Protein AF-A0AAE0C8Q1-F1 (afdb_monomer_lite)

Secondary structure (DSSP, 8-state):
--EEE-TTS-EEE------------------PPP-------------------PPPPPPHHHHHHHHHHHHHHH--TTSS---SS---GGGS-HHHHHHHHHHHHHHHHHHGGGGTB-TTT--B-SSSS----TTTS------SEEEEEE-TTTTT-TT--TTHHHHHSTTTEEEEETT-HHHHHHHHHHHHHHGGGEEEE---TTPBPHHHHTT------------------------TT--PPP-EEEEEESSHHHHHHHHTTS-TTPEEE--PPPGGG----

Organism: NCBI:txid36881

Structure (mmCIF, N/CA/C/O backbone):
data_AF-A0AAE0C8Q1-F1
#
_entry.id   AF-A0AAE0C8Q1-F1
#
loop_
_atom_site.group_PDB
_atom_site.id
_atom_site.type_symbol
_atom_site.label_atom_id
_atom_site.label_alt_id
_atom_site.label_comp_id
_atom_site.label_asym_id
_atom_site.label_entity_id
_atom_site.label_seq_id
_atom_site.pdbx_PDB_ins_code
_atom_site.Cartn_x
_atom_site.Cartn_y
_atom_site.Cartn_z
_atom_site.occupancy
_atom_site.B_iso_or_equiv
_atom_site.auth_seq_id
_atom_site.auth_comp_id
_atom_site.auth_asym_id
_atom_site.auth_atom_id
_atom_site.pdbx_PDB_model_num
ATOM 1 N N . MET A 1 1 ? -10.491 13.075 -22.379 1.00 40.94 1 MET A N 1
ATOM 2 C CA . MET A 1 1 ? -11.511 13.653 -21.482 1.00 40.94 1 MET A CA 1
ATOM 3 C C . MET A 1 1 ? -10.859 14.848 -20.812 1.00 40.94 1 MET A C 1
ATOM 5 O O . MET A 1 1 ? -9.808 14.665 -20.216 1.00 40.94 1 MET A O 1
ATOM 9 N N . LYS A 1 2 ? -11.359 16.066 -21.038 1.00 31.30 2 LYS A N 1
ATOM 10 C CA . LYS A 1 2 ? -10.867 17.267 -20.349 1.00 31.30 2 LYS A CA 1
ATOM 11 C C . LYS A 1 2 ? -11.936 17.653 -19.333 1.00 31.30 2 LYS A C 1
ATOM 13 O O . LYS A 1 2 ? -13.095 17.766 -19.719 1.00 31.30 2 LYS A O 1
ATOM 18 N N . ILE A 1 3 ? -11.543 17.771 -18.071 1.00 33.62 3 ILE A N 1
ATOM 19 C CA . ILE A 1 3 ? -12.393 18.275 -16.992 1.00 33.62 3 ILE A CA 1
ATOM 20 C C . ILE A 1 3 ? -11.988 19.732 -16.803 1.00 33.62 3 ILE A C 1
ATOM 22 O O . ILE A 1 3 ? -10.810 20.016 -16.590 1.00 33.62 3 ILE A O 1
ATOM 26 N N . CYS A 1 4 ? -12.944 20.641 -16.952 1.00 39.25 4 CYS A N 1
ATOM 27 C CA . CYS A 1 4 ? -12.763 22.051 -16.640 1.00 39.25 4 CYS A CA 1
ATOM 28 C C . CYS A 1 4 ? -13.541 22.335 -15.357 1.00 39.25 4 CYS A C 1
ATOM 30 O O . CYS A 1 4 ? -14.719 21.994 -15.267 1.00 39.25 4 CYS A O 1
ATOM 32 N N . VAL A 1 5 ? -12.856 22.914 -14.374 1.00 38.47 5 VAL A N 1
ATOM 33 C CA . VAL A 1 5 ? -13.460 23.357 -13.115 1.00 38.47 5 VAL A CA 1
ATOM 34 C C . VAL A 1 5 ? -13.819 24.822 -13.284 1.00 38.47 5 VAL A C 1
ATOM 36 O O . VAL A 1 5 ? -12.954 25.624 -13.647 1.00 38.47 5 VAL A O 1
ATOM 39 N N . LEU A 1 6 ? -15.092 25.154 -13.089 1.00 55.00 6 LEU A N 1
ATOM 40 C CA . LEU A 1 6 ? -15.562 26.530 -13.171 1.00 55.00 6 LEU A CA 1
ATOM 41 C C . LEU A 1 6 ? -15.341 27.261 -11.832 1.00 55.00 6 LEU A C 1
ATOM 43 O O . LEU A 1 6 ? -15.248 26.615 -10.787 1.00 55.00 6 LEU A O 1
ATOM 47 N N . PRO A 1 7 ? -15.262 28.606 -11.832 1.00 34.06 7 PRO A N 1
ATOM 48 C CA . PRO A 1 7 ? -14.979 29.398 -10.629 1.00 34.06 7 PRO A CA 1
ATOM 49 C C . PRO A 1 7 ? -16.001 29.237 -9.491 1.00 34.06 7 PRO A C 1
ATOM 51 O O . PRO A 1 7 ? -15.701 29.571 -8.352 1.00 34.06 7 PRO A O 1
ATOM 54 N N . ASN A 1 8 ? -17.195 28.724 -9.789 1.00 44.12 8 ASN A N 1
ATOM 55 C CA . ASN A 1 8 ? -18.259 28.436 -8.826 1.00 44.12 8 ASN A CA 1
ATOM 56 C C . ASN A 1 8 ? -18.202 27.005 -8.250 1.00 44.12 8 ASN A C 1
ATOM 58 O O . ASN A 1 8 ? -19.095 26.619 -7.504 1.00 44.12 8 ASN A O 1
ATOM 62 N N . GLY A 1 9 ? -17.177 26.215 -8.585 1.00 35.78 9 GLY A N 1
ATOM 63 C CA . GLY A 1 9 ? -17.011 24.850 -8.077 1.00 35.78 9 GLY A CA 1
ATOM 64 C C . GLY A 1 9 ? -17.809 23.782 -8.829 1.00 35.78 9 GLY A C 1
ATOM 65 O O . GLY A 1 9 ? -17.791 22.620 -8.429 1.00 35.78 9 GLY A O 1
ATOM 66 N N . GLU A 1 10 ? -18.471 24.134 -9.932 1.00 41.06 10 GLU A N 1
ATOM 67 C CA . GLU A 1 10 ? -19.167 23.165 -10.776 1.00 41.06 10 GLU A CA 1
ATOM 68 C C . GLU A 1 10 ? -18.224 22.504 -11.792 1.00 41.06 10 GLU A C 1
ATOM 70 O O . GLU A 1 10 ? -17.282 23.110 -12.319 1.00 41.06 10 GLU A O 1
ATOM 75 N N . PHE A 1 11 ? -18.506 21.234 -12.093 1.00 44.75 11 PHE A N 1
ATOM 76 C CA . PHE A 1 11 ? -17.756 20.433 -13.054 1.00 44.75 11 PHE A CA 1
ATOM 77 C C . PHE A 1 11 ? -18.595 20.209 -14.306 1.00 44.75 11 PHE A C 1
ATOM 79 O O . PHE A 1 11 ? -19.696 19.665 -14.235 1.00 44.75 11 PHE A O 1
ATOM 86 N N . THR A 1 12 ? -18.048 20.544 -15.473 1.00 40.59 12 THR A N 1
ATOM 87 C CA . THR A 1 12 ? -18.666 20.181 -16.754 1.00 40.59 12 THR A CA 1
ATOM 88 C C . THR A 1 12 ? -17.765 19.208 -17.507 1.00 40.59 12 THR A C 1
ATOM 90 O O . THR A 1 12 ? -16.532 19.305 -17.486 1.00 40.59 12 THR A O 1
ATOM 93 N N . THR A 1 13 ? -18.374 18.222 -18.170 1.00 39.50 13 THR A N 1
ATOM 94 C CA . THR A 1 13 ? -17.648 17.266 -19.010 1.00 39.50 13 THR A CA 1
ATOM 95 C C . THR A 1 13 ? -18.032 17.468 -20.471 1.00 39.50 13 THR A C 1
ATOM 97 O O . THR A 1 13 ? -19.123 17.120 -20.909 1.00 39.50 13 THR A O 1
ATOM 100 N N . HIS A 1 14 ? -17.109 18.007 -21.272 1.00 35.69 14 HIS A N 1
ATOM 101 C CA . HIS A 1 14 ? -17.291 18.053 -22.722 1.00 35.69 14 HIS A CA 1
ATOM 102 C C . HIS A 1 14 ? -16.809 16.746 -23.355 1.00 35.69 14 HIS A C 1
ATOM 104 O O . HIS A 1 14 ? -15.608 16.496 -23.520 1.00 35.69 14 HIS A O 1
ATOM 110 N N . ARG A 1 15 ? -17.764 15.898 -23.745 1.00 33.44 15 ARG A N 1
ATOM 111 C CA . ARG A 1 15 ? -17.513 14.713 -24.570 1.00 33.44 15 ARG A CA 1
ATOM 112 C C . ARG A 1 15 ? -17.611 15.123 -26.041 1.00 33.44 15 ARG A C 1
ATOM 114 O O . ARG A 1 15 ? -18.701 15.290 -26.574 1.00 33.44 15 ARG A O 1
ATOM 121 N N . LYS A 1 16 ? -16.469 15.306 -26.712 1.00 38.16 16 LYS A N 1
ATOM 122 C CA . LYS A 1 16 ? -16.437 15.479 -28.173 1.00 38.16 16 LYS A CA 1
ATOM 123 C C . LYS A 1 16 ? -16.792 14.127 -28.804 1.00 38.16 16 LYS A C 1
ATOM 125 O O . LYS A 1 16 ? -15.953 13.230 -28.845 1.00 38.16 16 LYS A O 1
ATOM 130 N N . LEU A 1 17 ? -18.049 13.954 -29.206 1.00 33.56 17 LEU A N 1
ATOM 131 C CA . LEU A 1 17 ? -18.484 12.804 -29.995 1.00 33.56 17 LEU A CA 1
ATOM 132 C C . LEU A 1 17 ? -17.900 12.961 -31.401 1.00 33.56 17 LEU A C 1
ATOM 134 O O . LEU A 1 17 ? -18.273 13.870 -32.136 1.00 33.56 17 LEU A O 1
ATOM 138 N N . VAL A 1 18 ? -16.943 12.104 -31.752 1.00 36.91 18 VAL A N 1
ATOM 139 C CA . VAL A 1 18 ? -16.484 11.958 -33.137 1.00 36.91 18 VAL A CA 1
ATOM 140 C C . VAL A 1 18 ? -17.368 10.888 -33.782 1.00 36.91 18 VAL A C 1
ATOM 142 O O . VAL A 1 18 ? -17.453 9.788 -33.225 1.00 36.91 18 VAL A O 1
ATOM 145 N N . PRO A 1 19 ? -18.041 11.166 -34.912 1.00 32.84 19 PRO A N 1
ATOM 146 C CA . PRO A 1 19 ? -18.843 10.158 -35.582 1.00 32.84 19 PRO A CA 1
ATOM 147 C C . PRO A 1 19 ? -17.935 9.064 -36.150 1.00 32.84 19 PRO A C 1
ATOM 149 O O . PRO A 1 19 ? -16.916 9.340 -36.783 1.00 32.84 19 PRO A O 1
ATOM 152 N N . ARG A 1 20 ? -18.312 7.804 -35.917 1.00 38.25 20 ARG A N 1
ATOM 153 C CA . ARG A 1 20 ? -17.705 6.642 -36.568 1.00 38.25 20 ARG A CA 1
ATOM 154 C C . ARG A 1 20 ? -18.300 6.493 -37.965 1.00 38.25 20 ARG A C 1
ATOM 156 O O . ARG A 1 20 ? -19.443 6.067 -38.091 1.00 38.25 20 ARG A O 1
ATOM 163 N N . SER A 1 21 ? -17.505 6.742 -39.000 1.00 35.97 21 SER A N 1
ATOM 164 C CA . SER A 1 21 ? -17.785 6.222 -40.337 1.00 35.97 21 SER A CA 1
ATOM 165 C C . SER A 1 21 ? -16.500 5.839 -41.083 1.00 35.97 21 SER A C 1
ATOM 167 O O . SER A 1 21 ? -15.523 6.578 -41.140 1.00 35.97 21 SER A O 1
ATOM 169 N N . SER A 1 22 ? -16.566 4.644 -41.678 1.00 33.22 22 SER A N 1
ATOM 170 C CA . SER A 1 22 ? -15.716 4.055 -42.727 1.00 33.22 22 SER A CA 1
ATOM 171 C C . SER A 1 22 ? -14.306 3.530 -42.385 1.00 33.22 22 SER A C 1
ATOM 173 O O . SER A 1 22 ? -13.323 4.248 -42.233 1.00 33.22 22 SER A O 1
ATOM 175 N N . LEU A 1 23 ? -14.223 2.195 -42.380 1.00 38.72 23 LEU A N 1
ATOM 176 C CA . LEU A 1 23 ? -13.059 1.401 -42.775 1.00 38.72 23 LEU A CA 1
ATOM 177 C C . LEU A 1 23 ? -12.805 1.559 -44.286 1.00 38.72 23 LEU A C 1
ATOM 179 O O . LEU A 1 23 ? -13.726 1.304 -45.058 1.00 38.72 23 LEU A O 1
ATOM 183 N N . ARG A 1 24 ? -11.559 1.830 -44.704 1.00 37.06 24 ARG A N 1
ATOM 184 C CA . ARG A 1 24 ? -10.721 0.971 -45.583 1.00 37.06 24 ARG A CA 1
ATOM 185 C C . ARG A 1 24 ? -9.533 1.729 -46.203 1.00 37.06 24 ARG A C 1
ATOM 187 O O . ARG A 1 24 ? -9.603 2.914 -46.486 1.00 37.06 24 ARG A O 1
ATOM 194 N N . ALA A 1 25 ? -8.527 0.910 -46.521 1.00 33.19 25 ALA A N 1
ATOM 195 C CA . ALA A 1 25 ? -7.471 1.055 -47.527 1.00 33.19 25 ALA A CA 1
ATOM 196 C C . ALA A 1 25 ? -6.103 1.629 -47.102 1.00 33.19 25 ALA A C 1
ATOM 198 O O . ALA A 1 25 ? -5.947 2.734 -46.596 1.00 33.19 25 ALA A O 1
ATOM 199 N N . ARG A 1 26 ? -5.105 0.781 -47.377 1.00 40.22 26 ARG A N 1
ATOM 200 C CA . ARG A 1 26 ? -3.654 0.968 -47.319 1.00 40.22 26 ARG A CA 1
ATOM 201 C C . ARG A 1 26 ? -3.202 2.141 -48.196 1.00 40.22 26 ARG A C 1
ATOM 203 O O . ARG A 1 26 ? -3.671 2.247 -49.321 1.00 40.22 26 ARG A O 1
ATOM 210 N N . SER A 1 27 ? -2.172 2.870 -47.767 1.00 30.81 27 SER A N 1
ATOM 211 C CA . SER A 1 27 ? -1.004 3.149 -48.617 1.00 30.81 27 SER A CA 1
ATOM 212 C C . SER A 1 27 ? 0.121 3.767 -47.794 1.00 30.81 27 SER A C 1
ATOM 214 O O . SER A 1 27 ? -0.058 4.784 -47.129 1.00 30.81 27 SER A O 1
ATOM 216 N N . SER A 1 28 ? 1.302 3.170 -47.894 1.00 41.91 28 SER A N 1
ATOM 217 C CA . SER A 1 28 ? 2.570 3.747 -47.471 1.00 41.91 28 SER A CA 1
ATOM 218 C C . SER A 1 28 ? 2.796 5.072 -48.208 1.00 41.91 28 SER A C 1
ATOM 220 O O . SER A 1 28 ? 2.801 5.099 -49.439 1.00 41.91 28 SER A O 1
ATOM 222 N N . ARG A 1 29 ? 2.986 6.171 -47.474 1.00 33.19 29 ARG A N 1
ATOM 223 C CA . ARG A 1 29 ? 3.594 7.400 -47.998 1.00 33.19 29 ARG A CA 1
ATOM 224 C C . ARG A 1 29 ? 4.632 7.904 -47.009 1.00 33.19 29 ARG A C 1
ATOM 226 O O . ARG A 1 29 ? 4.332 8.201 -45.858 1.00 33.19 29 ARG A O 1
ATOM 233 N N . VAL A 1 30 ? 5.856 7.983 -47.512 1.00 39.00 30 VAL A N 1
ATOM 234 C CA . VAL A 1 30 ? 6.982 8.702 -46.926 1.00 39.00 30 VAL A CA 1
ATOM 235 C C . VAL A 1 30 ? 6.595 10.178 -46.842 1.00 39.00 30 VAL A C 1
ATOM 237 O O . VAL A 1 30 ? 6.358 10.812 -47.869 1.00 39.00 30 VAL A O 1
ATOM 240 N N . ILE A 1 31 ? 6.508 10.724 -45.630 1.00 29.52 31 ILE A N 1
ATOM 241 C CA . ILE A 1 31 ? 6.347 12.164 -45.421 1.00 29.52 31 ILE A CA 1
ATOM 242 C C . ILE A 1 31 ? 7.752 12.765 -45.367 1.00 29.52 31 ILE A C 1
ATOM 244 O O . ILE A 1 31 ? 8.484 12.582 -44.397 1.00 29.52 31 ILE A O 1
ATOM 248 N N . ARG A 1 32 ? 8.134 13.464 -46.441 1.00 32.19 32 ARG A N 1
ATOM 249 C CA . ARG A 1 32 ? 9.256 14.408 -46.430 1.00 32.19 32 ARG A CA 1
ATOM 250 C C . ARG A 1 32 ? 8.863 15.603 -45.562 1.00 32.19 32 ARG A C 1
ATOM 252 O O . ARG A 1 32 ? 7.803 16.190 -45.769 1.00 32.19 32 ARG A O 1
ATOM 259 N N . ALA A 1 33 ? 9.715 15.946 -44.601 1.00 31.52 33 ALA A N 1
ATOM 260 C CA . ALA A 1 33 ? 9.586 17.157 -43.808 1.00 31.52 33 ALA A CA 1
ATOM 261 C C . ALA A 1 33 ? 9.749 18.384 -44.719 1.00 31.52 33 ALA A C 1
ATOM 263 O O . ALA A 1 33 ? 10.785 18.550 -45.361 1.00 31.52 33 ALA A O 1
ATOM 264 N N . ALA A 1 34 ? 8.719 19.225 -44.782 1.00 31.97 34 ALA A N 1
ATOM 265 C CA . ALA A 1 34 ? 8.834 20.570 -45.320 1.00 31.97 34 ALA A CA 1
ATOM 266 C C . ALA A 1 34 ? 9.513 21.446 -44.259 1.00 31.97 34 ALA A C 1
ATOM 268 O O . ALA A 1 34 ? 9.017 21.583 -43.140 1.00 31.97 34 ALA A O 1
ATOM 269 N N . THR A 1 35 ? 10.666 22.010 -44.599 1.00 36.88 35 THR A N 1
ATOM 270 C CA . THR A 1 35 ? 11.340 23.038 -43.806 1.00 36.88 35 THR A CA 1
ATOM 271 C C . THR A 1 35 ? 10.538 24.333 -43.904 1.00 36.88 35 THR A C 1
ATOM 273 O O . THR A 1 35 ? 10.503 24.963 -44.958 1.00 36.88 35 THR A O 1
ATOM 276 N N . CYS A 1 36 ? 9.874 24.720 -42.815 1.00 30.31 36 CYS A N 1
ATOM 277 C CA . CYS A 1 36 ? 9.280 26.045 -42.664 1.00 30.31 36 CYS A CA 1
ATOM 278 C C . CYS A 1 36 ? 10.404 27.036 -42.330 1.00 30.31 36 CYS A C 1
ATOM 280 O O . CYS A 1 36 ? 10.962 26.980 -41.236 1.00 30.31 36 CYS A O 1
ATOM 282 N N . SER A 1 37 ? 10.760 27.899 -43.281 1.00 42.06 37 SER A N 1
ATOM 283 C CA . SER A 1 37 ? 11.877 28.847 -43.176 1.00 42.06 37 SER A CA 1
ATOM 284 C C . SER A 1 37 ? 11.541 30.175 -42.489 1.00 42.06 37 SER A C 1
ATOM 286 O O . SER A 1 37 ? 12.448 30.972 -42.308 1.00 42.06 37 SER A O 1
ATOM 288 N N . ASP A 1 38 ? 10.304 30.409 -42.035 1.00 41.88 38 ASP A N 1
ATOM 289 C CA . ASP A 1 38 ? 9.921 31.688 -41.413 1.00 41.88 38 ASP A CA 1
ATOM 290 C C . ASP A 1 38 ? 9.082 31.518 -40.142 1.00 41.88 38 ASP A C 1
ATOM 292 O O . ASP A 1 38 ? 7.888 31.800 -40.085 1.00 41.88 38 ASP A O 1
ATOM 296 N N . CYS A 1 39 ? 9.736 31.070 -39.074 1.00 31.83 39 CYS A N 1
ATOM 297 C CA . CYS A 1 39 ? 9.265 31.273 -37.705 1.00 31.83 39 CYS A CA 1
ATOM 298 C C . CYS A 1 39 ? 10.474 31.548 -36.814 1.00 31.83 39 CYS A C 1
ATOM 300 O O . CYS A 1 39 ? 10.943 30.674 -36.091 1.00 31.83 39 CYS A O 1
ATOM 302 N N . SER A 1 40 ? 10.996 32.774 -36.883 1.00 37.09 40 SER A N 1
ATOM 303 C CA . SER A 1 40 ? 11.929 33.285 -35.876 1.00 37.09 40 SER A CA 1
ATOM 304 C C . SER A 1 40 ? 11.181 33.461 -34.551 1.00 37.09 40 SER A C 1
ATOM 306 O O . SER A 1 40 ? 10.309 34.332 -34.467 1.00 37.09 40 SER A O 1
ATOM 308 N N . PRO A 1 41 ? 11.489 32.697 -33.487 1.00 38.28 41 PRO A N 1
ATOM 309 C CA . PRO A 1 41 ? 10.964 33.000 -32.171 1.00 38.28 41 PRO A CA 1
ATOM 310 C C . PRO A 1 41 ? 11.763 34.189 -31.640 1.00 38.28 41 PRO A C 1
ATOM 312 O O . PRO A 1 41 ? 12.966 34.083 -31.395 1.00 38.28 41 PRO A O 1
ATOM 315 N N . LYS A 1 42 ? 11.103 35.334 -31.444 1.00 34.81 42 LYS A N 1
ATOM 316 C CA . LYS A 1 42 ? 11.650 36.413 -30.616 1.00 34.81 42 LYS A CA 1
ATOM 317 C C . LYS A 1 42 ? 11.812 35.863 -29.198 1.00 34.81 42 LYS A C 1
ATOM 319 O O . LYS A 1 42 ? 10.859 35.826 -28.426 1.00 34.81 42 LYS A O 1
ATOM 324 N N . MET A 1 43 ? 13.016 35.396 -28.872 1.00 33.62 43 MET A N 1
ATOM 325 C CA . MET A 1 43 ? 13.397 35.052 -27.510 1.00 33.62 43 MET A CA 1
ATOM 326 C C . MET A 1 43 ? 13.511 36.345 -26.703 1.00 33.62 43 MET A C 1
ATOM 328 O O . MET A 1 43 ? 14.563 36.978 -26.651 1.00 33.62 43 MET A O 1
ATOM 332 N N . SER A 1 44 ? 12.419 36.752 -26.062 1.00 36.41 44 SER A N 1
ATOM 333 C CA . SER A 1 44 ? 12.511 37.643 -24.914 1.00 36.41 44 SER A CA 1
ATOM 334 C C . SER A 1 44 ? 13.217 36.875 -23.796 1.00 36.41 44 SER A C 1
ATOM 336 O O . SER A 1 44 ? 12.679 35.895 -23.276 1.00 36.41 44 SER A O 1
ATOM 338 N N . LYS A 1 45 ? 14.434 37.307 -23.449 1.00 38.62 45 LYS A N 1
ATOM 339 C CA . LYS A 1 45 ? 15.143 36.923 -22.223 1.00 38.62 45 LYS A CA 1
ATOM 340 C C . LYS A 1 45 ? 14.302 37.348 -21.013 1.00 38.62 45 LYS A C 1
ATOM 342 O O . LYS A 1 45 ? 14.516 38.411 -20.445 1.00 38.62 45 LYS A O 1
ATOM 347 N N . ALA A 1 46 ? 13.344 36.518 -20.617 1.00 37.75 46 ALA A N 1
ATOM 348 C CA . ALA A 1 46 ? 12.948 36.456 -19.224 1.00 37.75 46 ALA A CA 1
ATOM 349 C C . ALA A 1 46 ? 14.058 35.675 -18.519 1.00 37.75 46 ALA A C 1
ATOM 351 O O . ALA A 1 46 ? 14.214 34.473 -18.737 1.00 37.75 46 ALA A O 1
ATOM 352 N N . ALA A 1 47 ? 14.875 36.377 -17.738 1.00 40.16 47 ALA A N 1
ATOM 353 C CA . ALA A 1 47 ? 15.708 35.758 -16.725 1.00 40.16 47 ALA A CA 1
ATOM 354 C C . ALA A 1 47 ? 14.761 35.109 -15.707 1.00 40.16 47 ALA A C 1
ATOM 356 O O . ALA A 1 47 ? 14.340 35.734 -14.741 1.00 40.16 47 ALA A O 1
ATOM 357 N N . SER A 1 48 ? 14.324 33.881 -15.984 1.00 44.16 48 SER A N 1
ATOM 358 C CA . SER A 1 48 ? 13.728 33.044 -14.958 1.00 44.16 48 SER A CA 1
ATOM 359 C C . SER A 1 48 ? 14.869 32.678 -14.031 1.00 44.16 48 SER A C 1
ATOM 361 O O . SER A 1 48 ? 15.762 31.933 -14.446 1.00 44.16 48 SER A O 1
ATOM 363 N N . ASP A 1 49 ? 14.857 33.230 -12.821 1.00 39.06 49 ASP A N 1
ATOM 364 C CA . ASP A 1 49 ? 15.674 32.749 -11.719 1.00 39.06 49 ASP A CA 1
ATOM 365 C C . ASP A 1 49 ? 15.533 31.232 -11.676 1.00 39.06 49 ASP A C 1
ATOM 367 O O . ASP A 1 49 ? 14.490 30.678 -11.320 1.00 39.06 49 ASP A O 1
ATOM 371 N N . GLY A 1 50 ? 16.571 30.557 -12.167 1.00 44.56 50 GLY A N 1
ATOM 372 C CA . GLY A 1 50 ? 16.674 29.115 -12.190 1.00 44.56 50 GLY A CA 1
ATOM 373 C C . GLY A 1 50 ? 16.874 28.667 -10.761 1.00 44.56 50 GLY A C 1
ATOM 374 O O . GLY A 1 50 ? 17.987 28.330 -10.366 1.00 44.56 50 GLY A O 1
ATOM 375 N N . GLN A 1 51 ? 15.806 28.707 -9.967 1.00 45.50 51 GLN A N 1
ATOM 376 C CA . GLN A 1 51 ? 15.791 28.115 -8.652 1.00 45.50 51 GLN A CA 1
ATOM 377 C C . GLN A 1 51 ? 15.966 26.621 -8.890 1.00 45.50 51 GLN A C 1
ATOM 379 O O . GLN A 1 51 ? 15.039 25.901 -9.264 1.00 45.50 51 GLN A O 1
ATOM 384 N N . VAL A 1 52 ? 17.217 26.176 -8.773 1.00 46.16 52 VAL A N 1
ATOM 385 C CA . VAL A 1 52 ? 17.590 24.772 -8.794 1.00 46.16 52 VAL A CA 1
ATOM 386 C C . VAL A 1 52 ? 16.833 24.154 -7.632 1.00 46.16 52 VAL A C 1
ATOM 388 O O . VAL A 1 52 ? 17.239 24.276 -6.476 1.00 46.16 52 VAL A O 1
ATOM 391 N N . TYR A 1 53 ? 15.682 23.550 -7.925 1.00 49.75 53 TYR A N 1
ATOM 392 C CA . TYR A 1 53 ? 14.953 22.750 -6.960 1.00 49.75 53 TYR A CA 1
ATOM 393 C C . TYR A 1 53 ? 15.896 21.623 -6.561 1.00 49.75 53 TYR A C 1
ATOM 395 O O . TYR A 1 53 ? 16.053 20.645 -7.295 1.00 49.75 53 TYR A O 1
ATOM 403 N N . LYS A 1 54 ? 16.570 21.791 -5.417 1.00 49.62 54 LYS A N 1
ATOM 404 C CA . LYS A 1 54 ? 17.309 20.713 -4.771 1.00 49.62 54 LYS A CA 1
ATOM 405 C C . LYS A 1 54 ? 16.321 19.564 -4.649 1.00 49.62 54 LYS A C 1
ATOM 407 O O . LYS A 1 54 ? 15.268 19.716 -4.026 1.00 49.62 54 LYS A O 1
ATOM 412 N N . SER A 1 55 ? 16.614 18.461 -5.329 1.00 54.03 55 SER A N 1
ATOM 413 C CA . SER A 1 55 ? 15.801 17.256 -5.254 1.00 54.03 55 SER A CA 1
ATOM 414 C C . SER A 1 55 ? 15.658 16.899 -3.781 1.00 54.03 55 SER A C 1
ATOM 416 O O . SER A 1 55 ? 16.664 16.720 -3.093 1.00 54.03 55 SER A O 1
ATOM 418 N N . ALA A 1 56 ? 14.421 16.871 -3.284 1.00 56.88 56 ALA A N 1
ATOM 419 C CA . ALA A 1 56 ? 14.163 16.405 -1.932 1.00 56.88 56 ALA A CA 1
ATOM 420 C C . ALA A 1 56 ? 14.780 15.004 -1.769 1.00 56.88 56 ALA A C 1
ATOM 422 O O . ALA A 1 56 ? 14.769 14.239 -2.740 1.00 56.88 56 ALA A O 1
ATOM 423 N N . PRO A 1 57 ? 15.323 14.664 -0.587 1.00 60.72 57 PRO A N 1
ATOM 424 C CA . PRO A 1 57 ? 15.833 13.324 -0.348 1.00 60.72 57 PRO A CA 1
ATOM 425 C C . PRO A 1 57 ? 14.739 12.298 -0.646 1.00 60.72 57 PRO A C 1
ATOM 427 O O . PRO A 1 57 ? 13.549 12.548 -0.416 1.00 60.72 57 PRO A O 1
ATOM 430 N N . ALA A 1 58 ? 15.170 11.164 -1.188 1.00 67.56 58 ALA A N 1
ATOM 431 C CA . ALA A 1 58 ? 14.304 10.051 -1.523 1.00 67.56 58 ALA A CA 1
ATOM 432 C C . ALA A 1 58 ? 13.393 9.683 -0.345 1.00 67.56 58 ALA A C 1
ATOM 434 O O . ALA A 1 58 ? 13.821 9.680 0.812 1.00 67.56 58 ALA A O 1
ATOM 435 N N . SER A 1 59 ? 12.122 9.395 -0.635 1.00 84.00 59 SER A N 1
ATOM 436 C CA . SER A 1 59 ? 11.175 8.979 0.403 1.00 84.00 59 SER A CA 1
ATOM 437 C C . SER A 1 59 ? 11.701 7.704 1.079 1.00 84.00 59 SER A C 1
ATOM 439 O O . SER A 1 59 ? 12.028 6.759 0.354 1.00 84.00 59 SER A O 1
ATOM 441 N N . PRO A 1 60 ? 11.752 7.618 2.426 1.00 90.50 60 PRO A N 1
ATOM 442 C CA . PRO A 1 60 ? 12.199 6.407 3.120 1.00 90.50 60 PRO A CA 1
ATOM 443 C C . PRO A 1 60 ? 11.461 5.147 2.650 1.00 90.50 60 PRO A C 1
ATOM 445 O O . PRO A 1 60 ? 12.054 4.079 2.523 1.00 90.50 60 PRO A O 1
ATOM 448 N N . GLU A 1 61 ? 10.176 5.280 2.312 1.00 92.44 61 GLU A N 1
ATOM 449 C CA . GLU A 1 61 ? 9.368 4.173 1.796 1.00 92.44 61 GLU A CA 1
ATOM 450 C C . GLU A 1 61 ? 9.802 3.725 0.393 1.00 92.44 61 GLU A C 1
ATOM 452 O O . GLU A 1 61 ? 9.830 2.528 0.119 1.00 92.44 61 GLU A O 1
ATOM 457 N N . ILE A 1 62 ? 10.205 4.655 -0.482 1.00 91.94 62 ILE A N 1
ATOM 458 C CA . ILE A 1 62 ? 10.729 4.321 -1.817 1.00 91.94 62 ILE A CA 1
ATOM 459 C C . ILE A 1 62 ? 12.111 3.681 -1.722 1.00 91.94 62 ILE A C 1
ATOM 461 O O . ILE A 1 62 ? 12.379 2.716 -2.434 1.00 91.94 62 ILE A O 1
ATOM 465 N N . GLN A 1 63 ? 12.962 4.154 -0.811 1.00 92.69 63 GLN A N 1
ATOM 466 C CA . GLN A 1 63 ? 14.262 3.530 -0.560 1.00 92.69 63 GLN A CA 1
ATOM 467 C C . GLN A 1 63 ? 14.101 2.081 -0.084 1.00 92.69 63 GLN A C 1
ATOM 469 O O . GLN A 1 63 ? 14.716 1.178 -0.649 1.00 92.69 63 GLN A O 1
ATOM 474 N N . ARG A 1 64 ? 13.230 1.832 0.905 1.00 94.75 64 ARG A N 1
ATOM 475 C CA . ARG A 1 64 ? 12.931 0.470 1.381 1.00 94.75 64 ARG A CA 1
ATOM 476 C C . ARG A 1 64 ? 12.379 -0.418 0.279 1.00 94.75 64 ARG A C 1
ATOM 478 O O . ARG A 1 64 ? 12.827 -1.553 0.136 1.00 94.75 64 ARG A O 1
ATOM 485 N N . LEU A 1 65 ? 11.440 0.109 -0.506 1.00 95.75 65 LEU A N 1
ATOM 486 C CA . LEU A 1 65 ? 10.873 -0.609 -1.637 1.00 95.75 65 LEU A CA 1
ATOM 487 C C . LEU A 1 65 ? 11.956 -0.987 -2.652 1.00 95.75 65 LEU A C 1
ATOM 489 O O . LEU A 1 65 ? 11.984 -2.128 -3.102 1.00 95.75 65 LEU A O 1
ATOM 493 N N . SER A 1 66 ? 12.861 -0.063 -2.987 1.00 95.06 66 SER A N 1
ATOM 494 C CA . SER A 1 66 ? 13.972 -0.332 -3.906 1.00 95.06 66 SER A CA 1
ATOM 495 C C . SER A 1 66 ? 14.886 -1.435 -3.380 1.00 95.06 66 SER A C 1
ATOM 497 O O . SER A 1 66 ? 15.205 -2.355 -4.127 1.00 95.06 66 SER A O 1
ATOM 499 N N . ILE A 1 67 ? 15.252 -1.389 -2.094 1.00 95.31 67 ILE A N 1
ATOM 500 C CA . ILE A 1 67 ? 16.084 -2.418 -1.451 1.00 95.31 67 ILE A CA 1
ATOM 501 C C . ILE A 1 67 ? 15.404 -3.789 -1.522 1.00 95.31 67 ILE A C 1
ATOM 503 O O . ILE A 1 67 ? 16.045 -4.773 -1.883 1.00 95.31 67 ILE A O 1
ATOM 507 N N . GLU A 1 68 ? 14.111 -3.873 -1.202 1.00 96.19 68 GLU A N 1
ATOM 508 C CA . GLU A 1 68 ? 13.386 -5.146 -1.242 1.00 96.19 68 GLU A CA 1
ATOM 509 C C . GLU A 1 68 ? 13.240 -5.678 -2.672 1.00 96.19 68 GLU A C 1
ATOM 511 O O . GLU A 1 68 ? 13.437 -6.871 -2.914 1.00 96.19 68 GLU A O 1
ATOM 516 N N . VAL A 1 69 ? 12.942 -4.800 -3.631 1.00 95.31 69 VAL A N 1
ATOM 517 C CA . VAL A 1 69 ? 12.886 -5.149 -5.054 1.00 95.31 69 VAL A CA 1
ATOM 518 C C . VAL A 1 69 ? 14.233 -5.695 -5.522 1.00 95.31 69 VAL A C 1
ATOM 520 O O . VAL A 1 69 ? 14.271 -6.756 -6.144 1.00 95.31 69 VAL A O 1
ATOM 523 N N . ASP A 1 70 ? 15.338 -5.036 -5.178 1.00 94.00 70 ASP A N 1
ATOM 524 C CA . ASP A 1 70 ? 16.681 -5.494 -5.533 1.00 94.00 70 ASP A CA 1
ATOM 525 C C . ASP A 1 70 ? 17.042 -6.810 -4.846 1.00 94.00 70 ASP A C 1
ATOM 527 O O . ASP A 1 70 ? 17.611 -7.696 -5.481 1.00 94.00 70 ASP A O 1
ATOM 531 N N . ARG A 1 71 ? 16.644 -7.007 -3.587 1.00 93.19 71 ARG A N 1
ATOM 532 C CA . ARG A 1 71 ? 16.832 -8.273 -2.867 1.00 93.19 71 ARG A CA 1
ATOM 533 C C . ARG A 1 71 ? 16.117 -9.431 -3.566 1.00 93.19 71 ARG A C 1
ATOM 535 O O . ARG A 1 71 ? 16.712 -10.486 -3.787 1.00 93.19 71 ARG A O 1
ATOM 542 N N . VAL A 1 72 ? 14.858 -9.239 -3.965 1.00 92.12 72 VAL A N 1
ATOM 543 C CA . VAL A 1 72 ? 14.102 -10.244 -4.731 1.00 92.12 72 VAL A CA 1
ATOM 544 C C . VAL A 1 72 ? 14.760 -10.501 -6.090 1.00 92.12 72 VAL A C 1
ATOM 546 O O . VAL A 1 72 ? 14.895 -11.653 -6.496 1.00 92.12 72 VAL A O 1
ATOM 549 N N . LEU A 1 73 ? 15.203 -9.447 -6.780 1.00 90.06 73 LEU A N 1
ATOM 550 C CA . LEU A 1 73 ? 15.825 -9.530 -8.106 1.00 90.06 73 LEU A CA 1
ATOM 551 C C . LEU A 1 73 ? 17.315 -9.901 -8.101 1.00 90.06 73 LEU A C 1
ATOM 553 O O . LEU A 1 73 ? 17.921 -9.973 -9.163 1.00 90.06 73 LEU A O 1
ATOM 557 N N . THR A 1 74 ? 17.921 -10.155 -6.949 1.00 88.25 74 THR A N 1
ATOM 558 C CA . THR A 1 74 ? 19.287 -10.701 -6.847 1.00 88.25 74 THR A CA 1
ATOM 559 C C . THR A 1 74 ? 19.289 -12.124 -6.296 1.00 88.25 74 THR A C 1
ATOM 561 O O . THR A 1 74 ? 20.275 -12.845 -6.446 1.00 88.25 74 THR A O 1
ATOM 564 N N . THR A 1 75 ? 18.161 -12.571 -5.735 1.00 83.25 75 THR A N 1
ATOM 565 C CA . THR A 1 75 ? 17.977 -13.948 -5.281 1.00 83.25 75 THR A CA 1
ATOM 566 C C . THR A 1 75 ? 17.638 -14.844 -6.478 1.00 83.25 75 THR A C 1
ATOM 568 O O . THR A 1 75 ? 16.533 -14.816 -7.025 1.00 83.25 75 THR A O 1
ATOM 571 N N . SER A 1 76 ? 18.608 -15.643 -6.910 1.00 68.75 76 SER A N 1
ATOM 572 C CA . SER A 1 76 ? 18.427 -16.641 -7.970 1.00 68.75 76 SER A CA 1
ATOM 573 C C . SER A 1 76 ? 17.644 -17.865 -7.489 1.00 68.75 76 SER A C 1
ATOM 575 O O . SER A 1 76 ? 17.730 -18.210 -6.307 1.00 68.75 76 SER A O 1
ATOM 577 N N . PRO A 1 77 ? 16.941 -18.584 -8.388 1.00 68.50 77 PRO A N 1
ATOM 578 C CA . PRO A 1 77 ? 16.297 -19.853 -8.056 1.00 68.50 77 PRO A CA 1
ATOM 579 C C . PRO A 1 77 ? 17.290 -20.922 -7.562 1.00 68.50 77 PRO A C 1
ATOM 581 O O . PRO A 1 77 ? 16.874 -21.832 -6.852 1.00 68.50 77 PRO A O 1
ATOM 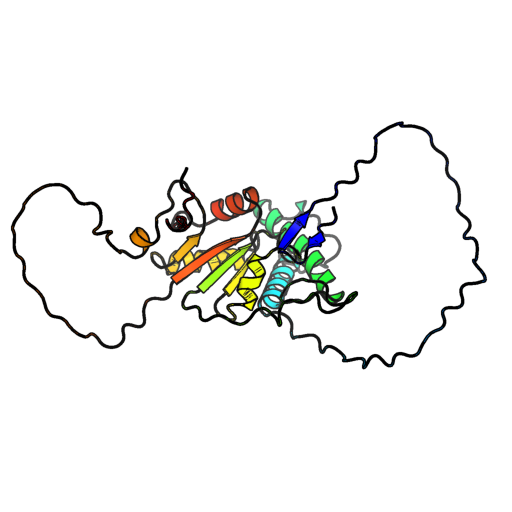584 N N . SER A 1 78 ? 18.585 -20.807 -7.888 1.00 66.25 78 SER A N 1
ATOM 585 C CA . SER A 1 78 ? 19.661 -21.694 -7.411 1.00 66.25 78 SER A CA 1
ATOM 586 C C . SER A 1 78 ? 20.517 -21.096 -6.284 1.00 66.25 78 SER A C 1
ATOM 588 O O . SER A 1 78 ? 21.503 -21.704 -5.879 1.00 66.25 78 SER A O 1
ATOM 590 N N . GLY A 1 79 ? 20.191 -19.893 -5.796 1.00 62.22 79 GLY A N 1
ATOM 591 C CA . GLY A 1 79 ? 21.003 -19.160 -4.816 1.00 62.22 79 GLY A CA 1
ATOM 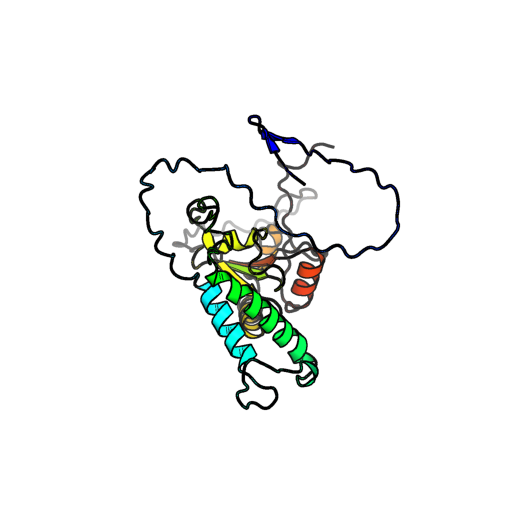592 C C . GLY A 1 79 ? 22.265 -18.486 -5.381 1.00 62.22 79 GLY A C 1
ATOM 593 O O . GLY A 1 79 ? 22.885 -17.697 -4.675 1.00 62.22 79 GLY A O 1
ATOM 594 N N . ALA A 1 80 ? 22.632 -18.728 -6.645 1.00 55.59 80 ALA A N 1
ATOM 595 C CA . ALA A 1 80 ? 23.786 -18.089 -7.287 1.00 55.59 80 ALA A CA 1
ATOM 596 C C . ALA A 1 80 ? 23.416 -16.715 -7.879 1.00 55.59 80 ALA A C 1
ATOM 598 O O . ALA A 1 80 ? 22.483 -16.659 -8.670 1.00 55.59 80 ALA A O 1
ATOM 599 N N . PRO A 1 81 ? 24.113 -15.610 -7.573 1.00 56.31 81 PRO A N 1
ATOM 600 C CA . PRO A 1 81 ? 23.753 -14.285 -8.085 1.00 56.31 81 PRO A CA 1
ATOM 601 C C . PRO A 1 81 ? 23.740 -14.252 -9.624 1.00 56.31 81 PRO A C 1
ATOM 603 O O . PRO A 1 81 ? 24.706 -14.645 -10.273 1.00 56.31 81 PRO A O 1
ATOM 606 N N . THR A 1 82 ? 22.639 -13.780 -10.214 1.00 57.09 82 THR A N 1
ATOM 607 C CA . THR A 1 82 ? 22.447 -13.690 -11.674 1.00 57.09 82 THR A CA 1
ATOM 608 C C . THR A 1 82 ? 22.314 -12.238 -12.130 1.00 57.09 82 THR A C 1
ATOM 610 O O . THR A 1 82 ? 21.734 -11.410 -11.429 1.00 57.09 82 THR A O 1
ATOM 613 N N . THR A 1 83 ? 22.809 -11.925 -13.331 1.00 61.50 83 THR A N 1
ATOM 614 C CA . THR A 1 83 ? 22.680 -10.599 -13.959 1.00 61.50 83 THR A CA 1
ATOM 615 C C . THR A 1 83 ? 21.213 -10.260 -14.269 1.00 61.50 83 THR A C 1
ATOM 617 O O . THR A 1 83 ? 20.391 -11.150 -14.478 1.00 61.50 83 THR A O 1
ATOM 620 N N . ARG A 1 84 ? 20.859 -8.964 -14.281 1.00 59.72 84 ARG A N 1
ATOM 621 C CA . ARG A 1 84 ? 19.473 -8.450 -14.423 1.00 59.72 84 ARG A CA 1
ATOM 622 C C . ARG A 1 84 ? 18.804 -8.736 -15.782 1.00 59.72 84 ARG A C 1
ATOM 624 O O . ARG A 1 84 ? 17.582 -8.630 -15.887 1.00 59.72 84 ARG A O 1
ATOM 631 N N . GLU A 1 85 ? 19.565 -9.087 -16.814 1.00 55.94 85 GLU A N 1
ATOM 632 C CA . GLU A 1 85 ? 19.082 -9.257 -18.188 1.00 55.94 85 GLU A CA 1
ATOM 633 C C . GLU A 1 85 ? 19.053 -10.749 -18.553 1.00 55.94 85 GLU A C 1
ATOM 635 O O . GLU A 1 85 ? 20.096 -11.360 -18.748 1.00 55.94 85 GLU A O 1
ATOM 640 N N . GLY A 1 86 ? 17.860 -11.360 -18.619 1.00 61.56 86 GLY A N 1
ATOM 641 C CA . GLY A 1 86 ? 17.703 -12.724 -19.165 1.00 61.56 86 GLY A CA 1
ATOM 642 C C . GLY A 1 86 ? 16.890 -13.729 -18.343 1.00 61.56 86 GLY A C 1
ATOM 643 O O . GLY A 1 86 ? 16.902 -14.917 -18.644 1.00 61.56 86 GLY A O 1
ATOM 644 N N . TRP A 1 87 ? 16.167 -13.306 -17.306 1.00 68.62 87 TRP A N 1
ATOM 645 C CA . TRP A 1 87 ? 15.493 -14.261 -16.422 1.00 68.62 87 TRP A CA 1
ATOM 646 C C . TRP A 1 87 ? 14.201 -14.847 -17.028 1.00 68.62 87 TRP A C 1
ATOM 648 O O . TRP A 1 87 ? 13.157 -14.177 -17.041 1.00 68.62 87 TRP A O 1
ATOM 658 N N . ASP A 1 88 ? 14.211 -16.127 -17.415 1.00 83.12 88 ASP A N 1
ATOM 659 C CA . ASP A 1 88 ? 12.974 -16.876 -17.675 1.00 83.12 88 ASP A CA 1
ATOM 660 C C . ASP A 1 88 ? 12.211 -17.064 -16.357 1.00 83.12 88 ASP A C 1
ATOM 662 O O . ASP A 1 88 ? 12.671 -17.715 -15.422 1.00 83.12 88 ASP A O 1
ATOM 666 N N . ILE A 1 89 ? 11.013 -16.489 -16.264 1.00 84.62 89 ILE A N 1
ATOM 667 C CA . ILE A 1 89 ? 10.163 -16.640 -15.083 1.00 84.62 89 ILE A CA 1
ATOM 668 C C . ILE A 1 89 ? 9.791 -18.097 -14.791 1.00 84.62 89 ILE A C 1
ATOM 670 O O . ILE A 1 89 ? 9.532 -18.461 -13.644 1.00 84.62 89 ILE A O 1
ATOM 674 N N . ARG A 1 90 ? 9.766 -18.945 -15.820 1.00 86.12 90 ARG A N 1
ATOM 675 C CA . ARG A 1 90 ? 9.442 -20.363 -15.677 1.00 86.12 90 ARG A CA 1
ATOM 676 C C . ARG A 1 90 ? 10.512 -21.113 -14.886 1.00 86.12 90 ARG A C 1
ATOM 678 O O . ARG A 1 90 ? 10.161 -22.119 -14.276 1.00 86.12 90 ARG A O 1
ATOM 685 N N . ALA A 1 91 ? 11.737 -20.580 -14.815 1.00 86.69 91 ALA A N 1
ATOM 686 C CA . ALA A 1 91 ? 12.821 -21.107 -13.987 1.00 86.69 91 ALA A CA 1
ATOM 687 C C . ALA A 1 91 ? 12.570 -20.941 -12.475 1.00 86.69 91 ALA A C 1
ATOM 689 O O . ALA A 1 91 ? 13.209 -21.616 -11.674 1.00 86.69 91 ALA A O 1
ATOM 690 N N . TYR A 1 92 ? 11.630 -20.079 -12.069 1.00 85.81 92 TYR A N 1
ATOM 691 C CA . TYR A 1 92 ? 11.242 -19.936 -10.667 1.00 85.81 92 TYR A CA 1
ATOM 692 C C . TYR A 1 92 ? 10.159 -20.952 -10.274 1.00 85.81 92 TYR A C 1
ATOM 694 O O . TYR A 1 92 ? 9.228 -21.194 -11.062 1.00 85.81 92 TYR A O 1
ATOM 702 N N . PRO A 1 93 ? 10.201 -21.479 -9.033 1.00 89.31 93 PRO A N 1
ATOM 703 C CA . PRO A 1 93 ? 9.109 -22.259 -8.463 1.00 89.31 93 PRO A CA 1
ATOM 704 C C . PRO A 1 93 ? 7.772 -21.510 -8.579 1.00 89.31 93 PRO A C 1
ATOM 706 O O . PRO A 1 93 ? 7.749 -20.297 -8.349 1.00 89.31 93 PRO A O 1
ATOM 709 N N . PRO A 1 94 ? 6.640 -22.185 -8.866 1.00 88.38 94 PRO A N 1
ATOM 710 C CA . PRO A 1 94 ? 5.344 -21.529 -9.062 1.00 88.38 94 PRO A CA 1
ATOM 711 C C . PRO A 1 94 ? 4.965 -20.522 -7.967 1.00 88.38 94 PRO A C 1
ATOM 713 O O . PRO A 1 94 ? 4.510 -19.427 -8.284 1.00 88.38 94 PRO A O 1
ATOM 716 N N . LYS A 1 95 ? 5.247 -20.847 -6.696 1.00 87.25 95 LYS A N 1
ATOM 717 C CA . LYS A 1 95 ? 4.979 -19.977 -5.536 1.00 87.25 95 LYS A CA 1
ATOM 718 C C . LYS A 1 95 ? 5.774 -18.661 -5.542 1.00 87.25 95 LYS A C 1
ATOM 720 O O . LYS A 1 95 ? 5.327 -17.693 -4.948 1.00 87.25 95 LYS A O 1
ATOM 725 N N . GLN A 1 96 ? 6.927 -18.612 -6.210 1.00 90.31 96 GLN A N 1
ATOM 726 C CA . GLN A 1 96 ? 7.799 -17.429 -6.268 1.00 90.31 96 GLN A CA 1
ATOM 727 C C . GLN A 1 96 ? 7.575 -16.580 -7.525 1.00 90.31 96 GLN A C 1
ATOM 729 O O . GLN A 1 96 ? 8.010 -15.430 -7.584 1.00 90.31 96 GLN A O 1
ATOM 734 N N . ARG A 1 97 ? 6.889 -17.119 -8.543 1.00 91.44 97 ARG A N 1
ATOM 735 C CA . ARG A 1 97 ? 6.703 -16.433 -9.830 1.00 91.44 97 ARG A CA 1
ATOM 736 C C . ARG A 1 97 ? 5.992 -15.093 -9.666 1.00 91.44 97 ARG A C 1
ATOM 738 O O . ARG A 1 97 ? 6.445 -14.117 -10.253 1.00 91.44 97 ARG A O 1
ATOM 745 N N . ALA A 1 98 ? 4.932 -15.034 -8.857 1.00 91.88 98 ALA A N 1
ATOM 746 C CA . ALA A 1 98 ? 4.192 -13.797 -8.596 1.00 91.88 98 ALA A CA 1
ATOM 747 C C . ALA A 1 98 ? 5.096 -12.714 -7.982 1.00 91.88 98 ALA A C 1
ATOM 749 O O . ALA A 1 98 ? 5.201 -11.619 -8.531 1.00 91.88 98 ALA A O 1
ATOM 750 N N . THR A 1 99 ? 5.848 -13.056 -6.933 1.00 94.31 99 THR A N 1
ATOM 751 C CA . THR A 1 99 ? 6.824 -12.161 -6.295 1.00 94.31 99 THR A CA 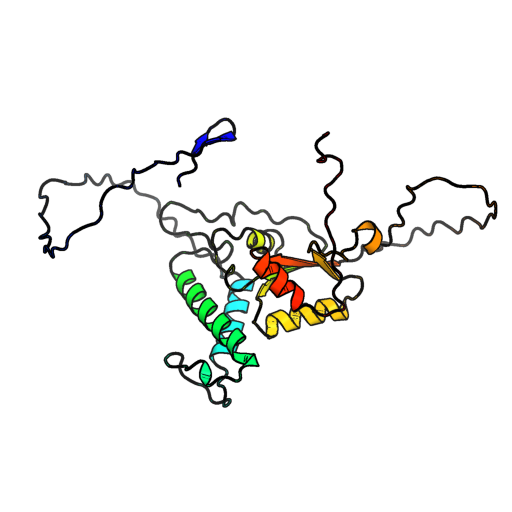1
ATOM 752 C C . THR A 1 99 ? 7.855 -11.615 -7.280 1.00 94.31 99 THR A C 1
ATOM 754 O O . THR A 1 99 ? 8.091 -10.409 -7.325 1.00 94.31 99 THR A O 1
ATOM 757 N N . VAL A 1 100 ? 8.434 -12.469 -8.129 1.00 93.12 100 VAL A N 1
ATOM 758 C CA . VAL A 1 100 ? 9.423 -12.032 -9.127 1.00 93.12 100 VAL A CA 1
ATOM 759 C C . VAL A 1 100 ? 8.786 -11.145 -10.202 1.00 93.12 100 VAL A C 1
ATOM 761 O O . VAL A 1 100 ? 9.395 -10.155 -10.609 1.00 93.12 100 VAL A O 1
ATOM 764 N N . GLN A 1 101 ? 7.558 -11.435 -10.656 1.00 93.62 101 GLN A N 1
ATOM 765 C CA . GLN A 1 101 ? 6.834 -10.550 -11.587 1.00 93.62 101 GLN A CA 1
ATOM 766 C C . GLN A 1 101 ? 6.602 -9.177 -10.978 1.00 93.62 101 GLN A C 1
ATOM 768 O O . GLN A 1 101 ? 6.870 -8.166 -11.634 1.00 93.62 101 GLN A O 1
ATOM 773 N N . THR A 1 102 ? 6.128 -9.148 -9.736 1.00 95.69 102 THR A N 1
ATOM 774 C CA . THR A 1 102 ? 5.896 -7.920 -8.987 1.00 95.69 102 THR A CA 1
ATOM 775 C C . THR A 1 102 ? 7.184 -7.121 -8.854 1.00 95.69 102 THR A C 1
ATOM 777 O O . THR A 1 102 ? 7.218 -5.963 -9.270 1.00 95.69 102 THR A O 1
ATOM 780 N N . ALA A 1 103 ? 8.277 -7.740 -8.403 1.00 95.81 103 ALA A N 1
ATOM 781 C CA . ALA A 1 103 ? 9.565 -7.065 -8.276 1.00 95.81 103 ALA A CA 1
ATOM 782 C C . ALA A 1 103 ? 10.067 -6.506 -9.620 1.00 95.81 103 ALA A C 1
ATOM 784 O O . ALA A 1 103 ? 10.504 -5.361 -9.678 1.00 95.81 103 ALA A O 1
ATOM 785 N N . ARG A 1 104 ? 9.916 -7.232 -10.739 1.00 93.25 104 ARG A N 1
ATOM 786 C CA . ARG A 1 104 ? 10.271 -6.712 -12.078 1.00 93.25 104 ARG A CA 1
ATOM 787 C C . ARG A 1 104 ? 9.401 -5.535 -12.510 1.00 93.25 104 ARG A C 1
ATOM 789 O O . ARG A 1 104 ? 9.906 -4.571 -13.089 1.00 93.25 104 ARG A O 1
ATOM 796 N N . LYS A 1 105 ? 8.084 -5.606 -12.286 1.00 94.81 105 LYS A N 1
ATOM 797 C CA . LYS A 1 105 ? 7.172 -4.488 -12.571 1.00 94.81 105 LYS A CA 1
ATOM 798 C C . LYS A 1 105 ? 7.590 -3.253 -11.772 1.00 94.81 105 LYS A C 1
ATOM 800 O O . LYS A 1 105 ? 7.712 -2.179 -12.355 1.00 94.81 105 LYS A O 1
ATOM 805 N N . LEU A 1 106 ? 7.856 -3.425 -10.481 1.00 95.62 106 LEU A N 1
ATOM 806 C CA . LEU A 1 106 ? 8.263 -2.348 -9.585 1.00 95.62 106 LEU A CA 1
ATOM 807 C C . LEU A 1 106 ? 9.637 -1.788 -9.947 1.00 95.62 106 LEU A C 1
ATOM 809 O O . LEU A 1 106 ? 9.760 -0.576 -10.023 1.00 95.62 106 LEU A O 1
ATOM 813 N N . ALA A 1 107 ? 10.629 -2.618 -10.277 1.00 94.44 107 ALA A N 1
ATOM 814 C CA . ALA A 1 107 ? 11.940 -2.156 -10.737 1.00 94.44 107 ALA A CA 1
ATOM 815 C C . ALA A 1 107 ? 11.829 -1.259 -11.979 1.00 94.44 107 ALA A C 1
ATOM 817 O O . ALA A 1 107 ? 12.440 -0.193 -12.033 1.00 94.44 107 ALA A O 1
ATOM 818 N N . ARG A 1 108 ? 10.985 -1.640 -12.952 1.00 91.88 108 ARG A N 1
ATOM 819 C CA . ARG A 1 108 ? 10.692 -0.784 -14.112 1.00 91.88 108 ARG A CA 1
ATOM 820 C C . ARG A 1 108 ? 10.067 0.536 -13.673 1.00 91.88 108 ARG A C 1
ATOM 822 O O . ARG A 1 108 ? 10.560 1.583 -14.072 1.00 91.88 108 ARG A O 1
ATOM 829 N N . LYS A 1 109 ? 9.041 0.513 -12.818 1.00 91.94 109 LYS A N 1
ATOM 830 C CA . LYS A 1 109 ? 8.406 1.739 -12.304 1.00 91.94 109 LYS A CA 1
ATOM 831 C C . LYS A 1 109 ? 9.400 2.646 -11.559 1.00 91.94 109 LYS A C 1
ATOM 833 O O . LYS A 1 109 ? 9.466 3.835 -11.850 1.00 91.94 109 LYS A O 1
ATOM 838 N N . LEU A 1 110 ? 10.210 2.078 -10.666 1.00 92.06 110 LEU A N 1
ATOM 839 C CA . LEU A 1 110 ? 11.253 2.771 -9.905 1.00 92.06 110 LEU A CA 1
ATOM 840 C C . LEU A 1 110 ? 12.312 3.387 -10.825 1.00 92.06 110 LEU A C 1
ATOM 842 O O . LEU A 1 110 ? 12.754 4.505 -10.577 1.00 92.06 110 LEU A O 1
ATOM 846 N N . SER A 1 111 ? 12.669 2.727 -11.933 1.00 88.88 111 SER A N 1
ATOM 847 C CA . SER A 1 111 ? 13.617 3.298 -12.898 1.00 88.88 111 SER A CA 1
ATOM 848 C C . SER A 1 111 ? 13.135 4.634 -13.487 1.00 88.88 111 SER A C 1
ATOM 850 O O . SER A 1 111 ? 13.957 5.520 -13.720 1.00 88.88 111 SER A O 1
ATOM 852 N N . TYR A 1 112 ? 11.815 4.834 -13.625 1.00 83.75 112 TYR A N 1
ATOM 853 C CA . TYR A 1 112 ? 11.224 6.081 -14.123 1.00 83.75 112 TYR A CA 1
ATOM 854 C C . TYR A 1 112 ? 11.174 7.213 -13.085 1.00 83.75 112 TYR A C 1
ATOM 856 O O . TYR A 1 112 ? 10.960 8.367 -13.468 1.00 83.75 112 TYR A O 1
ATOM 864 N N . LEU A 1 113 ? 11.395 6.940 -11.790 1.00 80.44 113 LEU A N 1
ATOM 865 C CA . LEU A 1 113 ? 11.423 7.999 -10.770 1.00 80.44 113 LEU A CA 1
ATOM 866 C C . LEU A 1 113 ? 12.544 9.014 -11.025 1.00 80.44 113 LEU A C 1
ATOM 868 O O . LEU A 1 113 ? 12.330 10.220 -10.889 1.00 80.44 113 LEU A O 1
ATOM 872 N N . HIS A 1 114 ? 13.684 8.545 -11.534 1.00 68.50 114 HIS A N 1
ATOM 873 C CA . HIS A 1 114 ? 14.840 9.373 -11.886 1.00 68.50 114 HIS A CA 1
ATOM 874 C C . HIS A 1 114 ? 14.563 10.381 -13.025 1.00 68.50 114 HIS A C 1
ATOM 876 O O . HIS A 1 114 ? 15.342 11.308 -13.241 1.00 68.50 114 HIS A O 1
ATOM 882 N N . GLY A 1 115 ? 13.433 10.252 -13.735 1.00 70.12 115 GLY A N 1
ATOM 883 C CA . GLY A 1 115 ? 13.025 11.114 -14.851 1.00 70.12 115 GLY A CA 1
ATOM 884 C C . GLY A 1 115 ? 12.362 12.439 -14.457 1.00 70.12 115 GLY A C 1
ATOM 885 O O . GLY A 1 115 ? 11.813 13.122 -15.319 1.00 70.12 115 GLY A O 1
ATOM 886 N N . GLY A 1 116 ? 12.387 12.823 -13.177 1.00 76.62 116 GLY A N 1
ATOM 887 C CA . GLY A 1 116 ? 11.715 14.033 -12.698 1.00 76.62 116 GLY A CA 1
ATOM 888 C C . GLY A 1 116 ? 10.326 13.782 -12.136 1.00 76.62 116 GLY A C 1
ATOM 889 O O . GLY A 1 116 ? 9.446 14.620 -12.308 1.00 76.62 116 GLY A O 1
ATOM 890 N N . THR A 1 117 ? 10.127 12.647 -11.475 1.00 83.69 117 THR A N 1
ATOM 891 C CA . THR A 1 117 ? 8.932 12.361 -10.678 1.00 83.69 117 THR A CA 1
ATOM 892 C C . THR A 1 117 ? 9.263 12.591 -9.207 1.00 83.69 117 THR A C 1
ATOM 894 O O . THR A 1 117 ? 10.359 12.272 -8.756 1.00 83.69 117 THR A O 1
ATOM 897 N N . CYS A 1 118 ? 8.342 13.162 -8.434 1.00 83.75 118 CYS A N 1
ATOM 898 C CA . CYS A 1 118 ? 8.542 13.298 -6.997 1.00 83.75 118 CYS A CA 1
ATOM 899 C C . CYS A 1 118 ? 8.506 11.919 -6.327 1.00 83.75 118 CYS A C 1
ATOM 901 O O . CYS A 1 118 ? 7.512 11.214 -6.424 1.00 83.75 118 CYS A O 1
ATOM 903 N N . GLU A 1 119 ? 9.526 11.553 -5.561 1.00 84.00 119 GLU A N 1
ATOM 904 C CA . GLU A 1 119 ? 9.561 10.246 -4.886 1.00 84.00 119 GLU A CA 1
ATOM 905 C C . GLU A 1 119 ? 8.602 10.137 -3.687 1.00 84.00 119 GLU A C 1
ATOM 907 O O . GLU A 1 119 ? 8.365 9.050 -3.167 1.00 84.00 119 GLU A O 1
ATOM 912 N N . ARG A 1 120 ? 8.018 11.258 -3.246 1.00 83.38 120 ARG A N 1
ATOM 913 C CA . ARG A 1 120 ? 7.029 11.292 -2.159 1.00 83.38 120 ARG A CA 1
ATOM 914 C C . ARG A 1 120 ? 5.590 11.163 -2.668 1.00 83.38 120 ARG A C 1
ATOM 916 O O . ARG A 1 120 ? 4.872 10.293 -2.201 1.00 83.38 120 ARG A O 1
ATOM 923 N N . CYS A 1 121 ? 5.168 12.008 -3.616 1.00 84.62 121 CYS A N 1
ATOM 924 C CA . CYS A 1 121 ? 3.794 11.994 -4.154 1.00 84.62 121 CYS A CA 1
ATOM 925 C C . CYS A 1 121 ? 3.668 11.366 -5.547 1.00 84.62 121 CYS A C 1
ATOM 927 O O . CYS A 1 121 ? 2.572 11.284 -6.088 1.00 84.62 121 CYS A O 1
ATOM 929 N N . TRP A 1 122 ? 4.770 10.962 -6.170 1.00 87.62 122 TRP A N 1
ATOM 930 C CA . TRP A 1 122 ? 4.788 10.284 -7.473 1.00 87.62 122 TRP A CA 1
ATOM 931 C C . TRP A 1 122 ? 4.199 11.108 -8.631 1.00 87.62 122 TRP A C 1
ATOM 933 O O . TRP A 1 122 ? 3.885 10.570 -9.688 1.00 87.62 122 TRP A O 1
ATOM 943 N N . LEU A 1 123 ? 4.060 12.426 -8.450 1.00 86.25 123 LEU A N 1
ATOM 944 C CA . LEU A 1 123 ? 3.635 13.362 -9.491 1.00 86.25 123 LEU A CA 1
ATOM 945 C C . LEU A 1 123 ? 4.839 13.899 -10.269 1.00 86.25 123 LEU A C 1
ATOM 947 O O . LEU A 1 123 ? 5.948 14.008 -9.736 1.00 86.25 123 LEU A O 1
ATOM 951 N N . GLN A 1 124 ? 4.617 14.246 -11.537 1.00 80.75 124 GLN A N 1
ATOM 952 C CA . GLN A 1 124 ? 5.655 14.797 -12.404 1.00 80.75 124 GLN A CA 1
ATOM 953 C C . GLN A 1 124 ? 6.113 16.167 -11.892 1.00 80.75 124 GLN A C 1
ATOM 955 O O . GLN A 1 124 ? 5.320 17.084 -11.704 1.00 80.75 124 GLN A O 1
ATOM 960 N N . ALA A 1 125 ? 7.417 16.325 -11.703 1.00 68.19 125 ALA A N 1
ATOM 961 C CA . ALA A 1 125 ? 8.036 17.558 -11.238 1.00 68.19 125 ALA A CA 1
ATOM 962 C C . ALA A 1 125 ? 8.537 18.455 -12.384 1.00 68.19 125 ALA A C 1
ATOM 964 O O . ALA A 1 125 ? 8.795 19.632 -12.151 1.00 68.19 125 ALA A O 1
ATOM 965 N N . ARG A 1 126 ? 8.729 17.925 -13.605 1.00 59.72 126 ARG A N 1
ATOM 966 C CA . ARG A 1 126 ? 9.699 18.523 -14.545 1.00 59.72 126 ARG A CA 1
ATOM 967 C C . ARG A 1 126 ? 9.206 19.305 -15.759 1.00 59.72 126 ARG A C 1
ATOM 969 O O . ARG A 1 126 ? 10.062 19.865 -16.433 1.00 59.72 126 ARG A O 1
ATOM 976 N N . HIS A 1 127 ? 7.909 19.437 -16.052 1.00 51.22 127 HIS A N 1
ATOM 977 C CA . HIS A 1 127 ? 7.539 20.044 -17.349 1.00 51.22 127 HIS A CA 1
ATOM 978 C C . HIS A 1 127 ? 6.530 21.200 -17.348 1.00 51.22 127 HIS A C 1
ATOM 980 O O . HIS A 1 127 ? 6.505 21.922 -18.341 1.00 51.22 127 HIS A O 1
ATOM 986 N N . LYS A 1 128 ? 5.750 21.456 -16.282 1.00 45.69 128 LYS A N 1
ATOM 987 C CA . LYS A 1 128 ? 4.798 22.596 -16.220 1.00 45.69 128 LYS A CA 1
ATOM 988 C C . LYS A 1 128 ? 4.550 23.118 -14.791 1.00 45.69 128 LYS A C 1
ATOM 990 O O . LYS A 1 128 ? 3.405 23.259 -14.375 1.00 45.69 128 LYS A O 1
ATOM 995 N N . GLY A 1 129 ? 5.620 23.379 -14.039 1.00 57.91 129 GLY A N 1
ATOM 996 C CA . GLY A 1 129 ? 5.549 23.811 -12.635 1.00 57.91 129 GLY A CA 1
ATOM 997 C C . GLY A 1 129 ? 5.457 22.644 -11.639 1.00 57.91 129 GLY A C 1
ATOM 998 O O . GLY A 1 129 ? 5.345 21.487 -12.059 1.00 57.91 129 GLY A O 1
ATOM 999 N N . PRO A 1 130 ? 5.540 22.916 -10.323 1.00 61.09 130 PRO A N 1
ATOM 1000 C CA . PRO A 1 130 ? 5.508 21.877 -9.305 1.00 61.09 130 PRO A CA 1
ATOM 1001 C C . PRO A 1 130 ? 4.087 21.310 -9.189 1.00 61.09 130 PRO A C 1
ATOM 1003 O O . PRO A 1 130 ? 3.294 21.757 -8.372 1.00 61.09 130 PRO A O 1
ATOM 1006 N N . GLN A 1 131 ? 3.763 20.271 -9.967 1.00 76.19 131 GLN A N 1
ATOM 1007 C CA . GLN A 1 131 ? 2.583 19.435 -9.678 1.00 76.19 131 GLN A CA 1
ATOM 1008 C C . GLN A 1 131 ? 2.782 18.616 -8.397 1.00 76.19 131 GLN A C 1
ATOM 1010 O O . GLN A 1 131 ? 1.870 17.947 -7.929 1.00 76.19 131 GLN A O 1
ATOM 1015 N N . CYS A 1 132 ? 3.986 18.652 -7.826 1.00 83.12 132 CYS A N 1
ATOM 1016 C CA . CYS A 1 132 ? 4.267 18.095 -6.522 1.00 83.12 132 CYS A CA 1
ATOM 1017 C C . CYS A 1 132 ? 3.393 18.768 -5.455 1.00 83.12 132 CYS A C 1
ATOM 1019 O O . CYS A 1 132 ? 3.566 19.944 -5.146 1.00 83.12 132 CYS A O 1
ATOM 1021 N N . ILE A 1 133 ? 2.508 17.989 -4.840 1.00 85.75 133 ILE A N 1
ATOM 1022 C CA . ILE A 1 133 ? 1.648 18.452 -3.743 1.00 85.75 133 ILE A CA 1
ATOM 1023 C C . ILE A 1 133 ? 2.265 18.219 -2.362 1.00 85.75 133 ILE A C 1
ATOM 1025 O O . ILE A 1 133 ? 1.662 18.563 -1.356 1.00 85.75 133 ILE A O 1
ATOM 1029 N N . CYS A 1 134 ? 3.482 17.671 -2.272 1.00 82.31 134 CYS A N 1
ATOM 1030 C CA . CYS A 1 134 ? 4.107 17.342 -0.984 1.00 82.31 134 CYS A CA 1
ATOM 1031 C C . CYS A 1 134 ? 4.284 18.544 -0.051 1.00 82.31 134 CYS A C 1
ATOM 1033 O O . CYS A 1 134 ? 4.319 18.351 1.156 1.00 82.31 134 CYS A O 1
ATOM 1035 N N . GLN A 1 135 ? 4.428 19.757 -0.594 1.00 81.88 135 GLN A N 1
ATOM 1036 C CA . GLN A 1 135 ? 4.504 20.988 0.206 1.00 81.88 135 GLN A CA 1
ATOM 1037 C C . GLN A 1 135 ? 3.128 21.464 0.695 1.00 81.88 135 GLN A C 1
ATOM 1039 O O . GLN A 1 135 ? 3.055 22.257 1.623 1.00 81.88 135 GLN A O 1
ATOM 1044 N N . GLN A 1 136 ? 2.048 20.982 0.074 1.00 86.75 136 GLN A N 1
ATOM 1045 C CA . GLN A 1 136 ? 0.664 21.300 0.434 1.00 86.75 136 GLN A CA 1
ATOM 1046 C C . GLN A 1 136 ? 0.089 20.286 1.434 1.00 86.75 136 GLN A C 1
ATOM 1048 O O . GLN A 1 136 ? -0.878 20.580 2.129 1.00 86.75 136 GLN A O 1
ATOM 1053 N N . VAL A 1 137 ? 0.682 19.090 1.523 1.00 88.06 137 VAL A N 1
ATOM 1054 C CA . VAL A 1 137 ? 0.310 18.079 2.517 1.00 88.06 137 VAL A CA 1
ATOM 1055 C C . VAL A 1 137 ? 1.016 18.398 3.832 1.00 88.06 137 VAL A C 1
ATOM 1057 O O . VAL A 1 137 ? 2.192 18.080 4.015 1.00 88.06 137 VAL A O 1
ATOM 1060 N N . LEU A 1 138 ? 0.289 19.042 4.742 1.00 88.75 138 LEU A N 1
ATOM 1061 C CA . LEU A 1 138 ? 0.769 19.316 6.092 1.00 88.75 138 LEU A CA 1
ATOM 1062 C C . LEU A 1 138 ? 0.753 18.027 6.929 1.00 88.75 138 LEU A C 1
ATOM 1064 O O . LEU A 1 138 ? -0.226 17.280 6.856 1.00 88.75 138 LEU A O 1
ATOM 1068 N N . PRO A 1 139 ? 1.800 17.756 7.732 1.00 89.81 139 PRO A N 1
ATOM 1069 C CA . PRO A 1 139 ? 1.749 16.693 8.721 1.00 89.81 139 PRO A CA 1
ATOM 1070 C C . PRO A 1 139 ? 0.571 16.908 9.670 1.00 89.81 139 PRO A C 1
ATOM 1072 O O . PRO A 1 139 ? 0.390 18.003 10.205 1.00 89.81 139 PRO A O 1
ATOM 1075 N N . LEU A 1 140 ? -0.225 15.866 9.875 1.00 89.31 140 LEU A N 1
ATOM 1076 C CA . LEU A 1 140 ? -1.387 15.908 10.750 1.00 89.31 140 LEU A CA 1
ATOM 1077 C C . LEU A 1 140 ? -1.092 15.129 12.036 1.00 89.31 140 LEU A C 1
ATOM 1079 O O . LEU A 1 140 ? -0.470 14.063 11.975 1.00 89.31 140 LEU A O 1
ATOM 1083 N N . PRO A 1 141 ? -1.545 15.614 13.207 1.00 89.44 141 PRO A N 1
ATOM 1084 C CA . PRO A 1 141 ? -1.424 14.850 14.436 1.00 89.44 141 PRO A CA 1
ATOM 1085 C C . PRO A 1 141 ? -2.237 13.561 14.301 1.00 89.44 141 PRO A C 1
ATOM 1087 O O . PRO A 1 141 ? -3.432 13.585 14.007 1.00 89.44 141 PRO A O 1
ATOM 1090 N N . PHE A 1 142 ? -1.580 12.423 14.503 1.00 90.94 142 PHE A N 1
ATOM 1091 C CA . PHE A 1 142 ? -2.230 11.122 14.443 1.00 90.94 142 PHE A CA 1
ATOM 1092 C C . PHE A 1 142 ? -1.596 10.162 15.426 1.00 90.94 142 PHE A C 1
ATOM 1094 O O . PHE A 1 142 ? -0.384 9.947 15.440 1.00 90.94 142 PHE A O 1
ATOM 1101 N N . ARG A 1 143 ? -2.449 9.597 16.273 1.00 91.19 143 ARG A N 1
ATOM 1102 C CA . ARG A 1 143 ? -2.039 8.702 17.347 1.00 91.19 143 ARG A CA 1
ATOM 1103 C C . ARG A 1 143 ? -1.641 7.328 16.815 1.00 91.19 143 ARG A C 1
ATOM 1105 O O . ARG A 1 143 ? -0.638 6.765 17.242 1.00 91.19 143 ARG A O 1
ATOM 1112 N N . HIS A 1 144 ? -2.466 6.791 15.923 1.00 94.69 144 HIS A N 1
ATOM 1113 C CA . HIS A 1 144 ? -2.407 5.407 15.464 1.00 94.69 144 HIS A CA 1
ATOM 1114 C C . HIS A 1 144 ? -1.323 5.206 14.400 1.00 94.69 144 HIS A C 1
ATOM 1116 O O . HIS A 1 144 ? -0.728 6.163 13.904 1.00 94.69 144 HIS A O 1
ATOM 1122 N N . ARG A 1 145 ? -1.070 3.950 14.035 1.00 96.75 145 ARG A N 1
ATOM 1123 C CA . ARG A 1 145 ? -0.206 3.596 12.905 1.00 96.75 145 ARG A CA 1
ATOM 1124 C C . ARG A 1 145 ? -1.037 3.159 11.719 1.00 96.75 145 ARG A C 1
ATOM 1126 O O . ARG A 1 145 ? -2.017 2.436 11.878 1.00 96.75 145 ARG A O 1
ATOM 1133 N N . LEU A 1 146 ? -0.615 3.585 10.538 1.00 97.50 146 LEU A N 1
ATOM 1134 C CA . LEU A 1 146 ? -1.213 3.220 9.264 1.00 97.50 146 LEU A CA 1
ATOM 1135 C C . LEU A 1 146 ? -0.293 2.250 8.530 1.00 97.50 146 LEU A C 1
ATOM 1137 O O . LEU A 1 146 ? 0.887 2.526 8.321 1.00 97.50 146 LEU A O 1
ATOM 1141 N N . TRP A 1 147 ? -0.863 1.144 8.078 1.00 97.75 147 TRP A N 1
ATOM 1142 C CA . TRP A 1 147 ? -0.215 0.181 7.200 1.00 97.75 147 TRP A CA 1
ATOM 1143 C C . TRP A 1 147 ? -0.940 0.210 5.864 1.00 97.75 147 TRP A C 1
ATOM 1145 O O . TRP A 1 147 ? -2.048 -0.304 5.739 1.00 97.75 147 TRP A O 1
ATOM 1155 N N . ILE A 1 148 ? -0.341 0.855 4.870 1.00 97.62 148 ILE A N 1
ATOM 1156 C CA . ILE A 1 148 ? -0.935 1.016 3.547 1.00 97.62 148 ILE A CA 1
ATOM 1157 C C . ILE A 1 148 ? -0.566 -0.208 2.720 1.00 97.62 148 ILE A C 1
ATOM 1159 O O . ILE A 1 148 ? 0.504 -0.259 2.110 1.00 97.62 148 ILE A O 1
ATOM 1163 N N . TYR A 1 149 ? -1.429 -1.219 2.744 1.00 98.25 149 TYR A N 1
ATOM 1164 C CA . TYR A 1 149 ? -1.233 -2.457 2.009 1.00 98.25 149 TYR A CA 1
ATOM 1165 C C . TYR A 1 149 ? -1.730 -2.292 0.575 1.00 98.25 149 TYR A C 1
ATOM 1167 O O . TYR A 1 149 ? -2.923 -2.339 0.294 1.00 98.25 149 TYR A O 1
ATOM 1175 N N . THR A 1 150 ? -0.781 -2.054 -0.320 1.00 97.69 150 THR A N 1
ATOM 1176 C CA . THR A 1 150 ? -0.995 -1.576 -1.684 1.00 97.69 150 THR A CA 1
ATOM 1177 C C . THR A 1 150 ? -0.780 -2.684 -2.699 1.00 97.69 150 THR A C 1
ATOM 1179 O O . THR A 1 150 ? 0.205 -3.430 -2.637 1.00 97.69 150 THR A O 1
ATOM 1182 N N . HIS A 1 151 ? -1.658 -2.769 -3.694 1.00 97.56 151 HIS A N 1
ATOM 1183 C CA . HIS A 1 151 ? -1.438 -3.644 -4.836 1.00 97.56 151 HIS A CA 1
ATOM 1184 C C . HIS A 1 151 ? -0.299 -3.093 -5.707 1.00 97.56 151 HIS A C 1
ATOM 1186 O O . HIS A 1 151 ? -0.239 -1.906 -6.010 1.00 97.56 151 HIS A O 1
ATOM 1192 N N . HIS A 1 152 ? 0.612 -3.949 -6.171 1.00 96.62 152 HIS A N 1
ATOM 1193 C CA . HIS A 1 152 ? 1.821 -3.518 -6.888 1.00 96.62 152 HIS A CA 1
ATOM 1194 C C . HIS A 1 152 ? 1.561 -2.692 -8.168 1.00 96.62 152 HIS A C 1
ATOM 1196 O O . HIS A 1 152 ? 2.421 -1.919 -8.608 1.00 96.62 152 HIS A O 1
ATOM 1202 N N . ASP A 1 153 ? 0.386 -2.841 -8.786 1.00 95.69 153 ASP A N 1
ATOM 1203 C CA . ASP A 1 153 ? -0.010 -2.038 -9.947 1.00 95.69 153 ASP A CA 1
ATOM 1204 C C . ASP A 1 153 ? -0.370 -0.583 -9.584 1.00 95.69 153 ASP A C 1
ATOM 1206 O O . ASP A 1 153 ? -0.186 0.276 -10.444 1.00 95.69 153 ASP A O 1
ATOM 1210 N N . GLU A 1 154 ? -0.700 -0.276 -8.325 1.00 95.56 154 GLU A N 1
ATOM 1211 C CA . GLU A 1 154 ? -0.996 1.090 -7.847 1.00 95.56 154 GLU A CA 1
ATOM 1212 C C . GLU A 1 154 ? 0.251 1.874 -7.426 1.00 95.56 154 GLU A C 1
ATOM 1214 O O . GLU A 1 154 ? 0.310 3.099 -7.530 1.00 95.56 154 GLU A O 1
ATOM 1219 N N . VAL A 1 155 ? 1.307 1.164 -7.026 1.00 94.75 155 VAL A N 1
ATOM 1220 C CA . VAL A 1 155 ? 2.571 1.777 -6.602 1.00 94.75 155 VAL A CA 1
ATOM 1221 C C . VAL A 1 155 ? 3.122 2.685 -7.708 1.00 94.75 155 VAL A C 1
ATOM 1223 O O . VAL A 1 155 ? 3.239 2.262 -8.862 1.00 94.75 155 VAL A O 1
ATOM 1226 N N . LEU A 1 156 ? 3.488 3.920 -7.358 1.00 91.19 156 LEU A N 1
ATOM 1227 C CA . LEU A 1 156 ? 3.964 4.970 -8.273 1.00 91.19 156 LEU A CA 1
ATOM 1228 C C . LEU A 1 156 ? 2.931 5.495 -9.286 1.00 91.19 156 LEU A C 1
ATOM 1230 O O . LEU A 1 156 ? 3.308 6.213 -10.213 1.00 91.19 156 LEU A O 1
ATOM 1234 N N . LEU A 1 157 ? 1.636 5.201 -9.126 1.00 90.56 157 LEU A N 1
ATOM 1235 C CA . LEU A 1 157 ? 0.603 5.849 -9.933 1.00 90.56 157 LEU A CA 1
ATOM 1236 C C . LEU A 1 157 ? 0.325 7.269 -9.440 1.00 90.56 157 LEU A C 1
ATOM 1238 O O . LEU A 1 157 ? 0.157 7.530 -8.250 1.00 90.56 157 LEU A O 1
ATOM 1242 N N . ALA A 1 158 ? 0.211 8.206 -10.381 1.00 85.69 158 ALA A N 1
ATOM 1243 C CA . ALA A 1 158 ? -0.130 9.596 -10.088 1.00 85.69 158 ALA A CA 1
ATOM 1244 C C . ALA A 1 158 ? -1.513 9.738 -9.423 1.00 85.69 158 ALA A C 1
ATOM 1246 O O . ALA A 1 158 ? -1.668 10.578 -8.539 1.00 85.69 158 ALA A O 1
ATOM 1247 N N . ALA A 1 159 ? -2.476 8.899 -9.817 1.00 86.19 159 ALA A N 1
ATOM 1248 C CA . ALA A 1 159 ? -3.862 8.946 -9.350 1.00 86.19 159 ALA A CA 1
ATOM 1249 C C . ALA A 1 159 ? -4.098 8.291 -7.979 1.00 86.19 159 ALA A C 1
ATOM 1251 O O . ALA A 1 159 ? -5.136 8.550 -7.380 1.00 86.19 159 ALA A O 1
ATOM 1252 N N . ASP A 1 160 ? -3.161 7.481 -7.480 1.00 86.62 160 ASP A N 1
ATOM 1253 C CA . ASP A 1 160 ? -3.276 6.899 -6.142 1.00 86.62 160 ASP A CA 1
ATOM 1254 C C . ASP A 1 160 ? -3.242 8.021 -5.094 1.00 86.62 160 ASP A C 1
ATOM 1256 O O . ASP A 1 160 ? -2.270 8.767 -5.008 1.00 86.62 160 ASP A O 1
ATOM 1260 N N . THR A 1 161 ? -4.308 8.170 -4.315 1.00 87.69 161 THR A N 1
ATOM 1261 C CA . THR A 1 161 ? -4.401 9.157 -3.235 1.00 87.69 161 THR A CA 1
ATOM 1262 C C . THR A 1 161 ? -3.950 8.606 -1.887 1.00 87.69 161 THR A C 1
ATOM 1264 O O . THR A 1 161 ? -3.624 9.387 -0.993 1.00 87.69 161 THR A O 1
ATOM 1267 N N . CYS A 1 162 ? -3.904 7.285 -1.715 1.00 91.38 162 CYS A N 1
ATOM 1268 C CA . CYS A 1 162 ? -3.562 6.642 -0.454 1.00 91.38 162 CYS A CA 1
ATOM 1269 C C . CYS A 1 162 ? -2.107 6.923 -0.057 1.00 91.38 162 CYS A C 1
ATOM 1271 O O . CYS A 1 162 ? -1.819 7.158 1.119 1.00 91.38 162 CYS A O 1
ATOM 1273 N N . LYS A 1 163 ? -1.197 7.067 -1.030 1.00 89.31 163 LYS A N 1
ATOM 1274 C CA . LYS A 1 163 ? 0.179 7.552 -0.799 1.00 89.31 163 LYS A CA 1
ATOM 1275 C C . LYS A 1 163 ? 0.272 8.883 -0.041 1.00 89.31 163 LYS A C 1
ATOM 1277 O O . LYS A 1 163 ? 1.302 9.157 0.572 1.00 89.31 163 LYS A O 1
ATOM 1282 N N . LEU A 1 164 ? -0.765 9.729 -0.062 1.00 91.06 164 LEU A N 1
ATOM 1283 C CA . LEU A 1 164 ? -0.754 10.994 0.680 1.00 91.06 164 LEU A CA 1
ATOM 1284 C C . LEU A 1 164 ? -0.729 10.768 2.190 1.00 91.06 164 LEU A C 1
ATOM 1286 O O . LEU A 1 164 ? -0.169 11.596 2.903 1.00 91.06 164 LEU A O 1
ATOM 1290 N N . LEU A 1 165 ? -1.220 9.623 2.670 1.00 93.50 165 LEU A N 1
ATOM 1291 C CA . LEU A 1 165 ? -1.102 9.225 4.072 1.00 93.50 165 LEU A CA 1
ATOM 1292 C C . LEU A 1 165 ? 0.369 9.071 4.495 1.00 93.50 165 LEU A C 1
ATOM 1294 O O . LEU A 1 165 ? 0.711 9.420 5.621 1.00 93.50 165 LEU A O 1
ATOM 1298 N N . LEU A 1 166 ? 1.261 8.639 3.590 1.00 92.12 166 LEU A N 1
ATOM 1299 C CA . LEU A 1 166 ? 2.708 8.572 3.859 1.00 92.12 166 LEU A CA 1
ATOM 1300 C C . LEU A 1 166 ? 3.308 9.962 4.100 1.00 92.12 166 LEU A C 1
ATOM 1302 O O . LEU A 1 166 ? 4.235 10.116 4.891 1.00 92.12 166 LEU A O 1
ATOM 1306 N N . ALA A 1 167 ? 2.792 10.978 3.403 1.00 88.44 167 ALA A N 1
ATOM 1307 C CA . ALA A 1 167 ? 3.239 12.357 3.555 1.00 88.44 167 ALA A CA 1
ATOM 1308 C C . ALA A 1 167 ? 2.583 13.060 4.755 1.00 88.44 167 ALA A C 1
ATOM 1310 O O . ALA A 1 167 ? 3.264 13.829 5.429 1.00 88.44 167 ALA A O 1
ATOM 1311 N N . ALA A 1 168 ? 1.302 12.788 5.018 1.00 91.56 168 ALA A N 1
ATOM 1312 C CA . ALA A 1 168 ? 0.538 13.381 6.114 1.00 91.56 168 ALA A CA 1
ATOM 1313 C C . ALA A 1 168 ? 0.925 12.815 7.490 1.00 91.56 168 ALA A C 1
ATOM 1315 O O . ALA A 1 168 ? 0.832 13.527 8.486 1.00 91.56 168 ALA A O 1
ATOM 1316 N N . TYR A 1 169 ? 1.391 11.562 7.554 1.00 93.12 169 TYR A N 1
ATOM 1317 C CA . TYR A 1 169 ? 1.706 10.868 8.808 1.00 93.12 169 TYR A CA 1
ATOM 1318 C C . TYR A 1 169 ? 3.133 10.293 8.812 1.00 93.12 169 TYR A C 1
ATOM 1320 O O . TYR A 1 169 ? 3.322 9.073 8.913 1.00 93.12 169 TYR A O 1
ATOM 1328 N N . PRO A 1 170 ? 4.168 11.145 8.692 1.00 89.88 170 PRO A N 1
ATOM 1329 C CA . PRO A 1 170 ? 5.553 10.690 8.657 1.00 89.88 170 PRO A CA 1
ATOM 1330 C C . PRO A 1 170 ? 5.906 9.915 9.936 1.00 89.88 170 PRO A C 1
ATOM 1332 O O . PRO A 1 170 ? 5.607 10.350 11.044 1.00 89.88 170 PRO A O 1
ATOM 1335 N N . GLY A 1 171 ? 6.514 8.735 9.783 1.00 91.06 171 GLY A N 1
ATOM 1336 C CA . GLY A 1 171 ? 6.867 7.844 10.900 1.00 91.06 171 GLY A CA 1
ATOM 1337 C C . GLY A 1 171 ? 5.696 7.059 11.509 1.00 91.06 171 GLY A C 1
ATOM 1338 O O . GLY A 1 171 ? 5.930 6.134 12.283 1.00 91.06 171 GLY A O 1
ATOM 1339 N N . LYS A 1 172 ? 4.450 7.380 11.140 1.00 95.25 172 LYS A N 1
ATOM 1340 C CA . LYS A 1 172 ? 3.237 6.666 11.570 1.00 95.25 172 LYS A CA 1
ATOM 1341 C C . LYS A 1 172 ? 2.560 5.898 10.435 1.00 95.25 172 LYS A C 1
ATOM 1343 O O . LYS A 1 172 ? 1.805 4.979 10.723 1.00 95.25 172 LYS A O 1
ATOM 1348 N N . ALA A 1 173 ? 2.842 6.225 9.175 1.00 95.94 173 ALA A N 1
ATOM 1349 C CA . ALA A 1 173 ? 2.370 5.485 8.010 1.00 95.94 173 ALA A CA 1
ATOM 1350 C C . ALA A 1 173 ? 3.496 4.692 7.331 1.00 95.94 173 ALA A C 1
ATOM 1352 O O . ALA A 1 173 ? 4.598 5.205 7.130 1.00 95.94 173 ALA A O 1
ATOM 1353 N N . ARG A 1 174 ? 3.196 3.445 6.953 1.00 96.62 174 ARG A N 1
ATOM 1354 C CA . ARG A 1 174 ? 4.109 2.503 6.294 1.00 96.62 174 ARG A CA 1
ATOM 1355 C C . ARG A 1 174 ? 3.533 2.031 4.964 1.00 96.62 174 ARG A C 1
ATOM 1357 O O . ARG A 1 174 ? 2.360 1.668 4.909 1.00 96.62 174 ARG A O 1
ATOM 1364 N N . LEU A 1 175 ? 4.360 1.957 3.922 1.00 97.25 175 LEU A N 1
ATOM 1365 C CA . LEU A 1 175 ? 3.994 1.326 2.656 1.00 97.25 175 LEU A CA 1
ATOM 1366 C C . LEU A 1 175 ? 4.286 -0.179 2.702 1.00 97.25 175 LEU A C 1
ATOM 1368 O O . LEU A 1 175 ? 5.434 -0.600 2.841 1.00 97.25 175 LEU A O 1
ATOM 1372 N N . ILE A 1 176 ? 3.256 -0.993 2.499 1.00 98.12 176 ILE A N 1
ATOM 1373 C CA . ILE A 1 176 ? 3.347 -2.447 2.351 1.00 98.12 176 ILE A CA 1
ATOM 1374 C C . ILE A 1 176 ? 2.896 -2.787 0.933 1.00 98.12 176 ILE A C 1
ATOM 1376 O O . ILE A 1 176 ? 1.836 -2.346 0.510 1.00 98.12 176 ILE A O 1
ATOM 1380 N N . VAL A 1 177 ? 3.679 -3.553 0.173 1.00 98.00 177 VAL A N 1
ATOM 1381 C CA . VAL A 1 177 ? 3.333 -3.889 -1.216 1.00 98.00 177 VAL A CA 1
ATOM 1382 C C . VAL A 1 177 ? 3.012 -5.373 -1.307 1.00 98.00 177 VAL A C 1
ATOM 1384 O O . VAL A 1 177 ? 3.822 -6.207 -0.903 1.00 98.00 177 VAL A O 1
ATOM 1387 N N . GLY A 1 178 ? 1.831 -5.695 -1.836 1.00 97.25 178 GLY A N 1
ATOM 1388 C CA . GLY A 1 178 ? 1.412 -7.073 -2.089 1.00 97.25 178 GLY A CA 1
ATOM 1389 C C . GLY A 1 178 ? 2.387 -7.820 -2.990 1.00 97.25 178 GLY A C 1
ATOM 1390 O O . GLY A 1 178 ? 2.978 -7.230 -3.894 1.00 97.25 178 GLY A O 1
ATOM 1391 N N . ASP A 1 179 ? 2.537 -9.122 -2.741 1.00 95.75 179 ASP A N 1
ATOM 1392 C CA . ASP A 1 179 ? 3.484 -10.027 -3.410 1.00 95.75 179 ASP A CA 1
ATOM 1393 C C . ASP A 1 179 ? 4.970 -9.795 -3.086 1.00 95.75 179 ASP A C 1
ATOM 1395 O O . ASP A 1 179 ? 5.815 -10.508 -3.637 1.00 95.75 179 ASP A O 1
ATOM 1399 N N . LEU A 1 180 ? 5.321 -8.853 -2.201 1.00 96.62 180 LEU A N 1
ATOM 1400 C CA . LEU A 1 180 ? 6.680 -8.732 -1.663 1.00 96.62 180 LEU A CA 1
ATOM 1401 C C . LEU A 1 180 ? 6.771 -9.413 -0.286 1.00 96.62 180 LEU A C 1
ATOM 1403 O O . LEU A 1 180 ? 6.241 -8.874 0.689 1.00 96.62 180 LEU A O 1
ATOM 1407 N N . PRO A 1 181 ? 7.478 -10.556 -0.160 1.00 94.44 181 PRO A N 1
ATOM 1408 C CA . PRO A 1 181 ? 7.435 -11.378 1.046 1.00 94.44 181 PRO A CA 1
ATOM 1409 C C . PRO A 1 181 ? 7.829 -10.649 2.328 1.00 94.44 181 PRO A C 1
ATOM 1411 O O . PRO A 1 181 ? 7.202 -10.876 3.353 1.00 94.44 181 PRO A O 1
ATOM 1414 N N . LYS A 1 182 ? 8.837 -9.761 2.314 1.00 96.25 182 LYS A N 1
ATOM 1415 C CA . LYS A 1 182 ? 9.212 -9.032 3.542 1.00 96.25 182 LYS A CA 1
ATOM 1416 C C . LYS A 1 182 ? 8.197 -7.978 3.948 1.00 96.25 182 LYS A C 1
ATOM 1418 O O . LYS A 1 182 ? 8.053 -7.742 5.141 1.00 96.25 182 LYS A O 1
ATOM 1423 N N . HIS A 1 183 ? 7.513 -7.364 2.986 1.00 97.56 183 HIS A N 1
ATOM 1424 C CA . HIS A 1 183 ? 6.453 -6.407 3.285 1.00 97.56 183 HIS A CA 1
ATOM 1425 C C . HIS A 1 183 ? 5.251 -7.146 3.891 1.00 97.56 183 HIS A C 1
ATOM 1427 O O . HIS A 1 183 ? 4.756 -6.750 4.942 1.00 97.56 183 HIS A O 1
ATOM 1433 N N . GLU A 1 184 ? 4.811 -8.244 3.268 1.00 96.88 184 GLU A N 1
ATOM 1434 C CA . GLU A 1 184 ? 3.693 -9.048 3.781 1.00 96.88 184 GLU A CA 1
ATOM 1435 C C . GLU A 1 184 ? 4.016 -9.663 5.148 1.00 96.88 184 GLU A C 1
ATOM 1437 O O . GLU A 1 184 ? 3.201 -9.567 6.059 1.00 96.88 184 GLU A O 1
ATOM 1442 N N . GLU A 1 185 ? 5.229 -10.182 5.342 1.00 97.19 185 GLU A N 1
ATOM 1443 C CA . GLU A 1 185 ? 5.685 -10.694 6.638 1.00 97.19 185 GLU A CA 1
ATOM 1444 C C . GLU A 1 185 ? 5.662 -9.612 7.731 1.00 97.19 185 GLU A C 1
ATOM 1446 O O . GLU A 1 185 ? 5.151 -9.852 8.824 1.00 97.19 185 GLU A O 1
ATOM 1451 N N . GLU A 1 186 ? 6.162 -8.402 7.444 1.00 97.31 186 GLU A N 1
ATOM 1452 C CA . GLU A 1 186 ? 6.118 -7.267 8.381 1.00 97.31 186 GLU A CA 1
ATOM 1453 C C . GLU A 1 186 ? 4.674 -6.966 8.812 1.00 97.31 186 GLU A C 1
ATOM 1455 O O . GLU A 1 186 ? 4.390 -6.870 10.009 1.00 97.31 186 GLU A O 1
ATOM 1460 N N . LEU A 1 187 ? 3.747 -6.891 7.852 1.00 97.50 187 LEU A N 1
ATOM 1461 C CA . LEU A 1 187 ? 2.330 -6.650 8.118 1.00 97.50 187 LEU A CA 1
ATOM 1462 C C . LEU A 1 187 ? 1.679 -7.794 8.909 1.00 97.50 187 LEU A C 1
ATOM 1464 O O . LEU A 1 187 ? 0.937 -7.553 9.864 1.00 97.50 187 LEU A O 1
ATOM 1468 N N . PHE A 1 188 ? 1.940 -9.044 8.533 1.00 97.06 188 PHE A N 1
ATOM 1469 C CA . PHE A 1 188 ? 1.314 -10.206 9.164 1.00 97.06 188 PHE A CA 1
ATOM 1470 C C . PHE A 1 188 ? 1.772 -10.358 10.609 1.00 97.06 188 PHE A C 1
ATOM 1472 O O . PHE A 1 188 ? 0.946 -10.610 11.487 1.00 97.06 188 PHE A O 1
ATOM 1479 N N . GLN A 1 189 ? 3.052 -10.109 10.887 1.00 96.38 189 GLN A N 1
ATOM 1480 C CA . GLN A 1 189 ? 3.561 -10.084 12.252 1.00 96.38 189 GLN A CA 1
ATOM 1481 C C . GLN A 1 189 ? 2.890 -9.006 13.104 1.00 96.38 189 GLN A C 1
ATOM 1483 O O . GLN A 1 189 ? 2.673 -9.231 14.293 1.00 96.38 189 GLN A O 1
ATOM 1488 N N . VAL A 1 190 ? 2.571 -7.842 12.533 1.00 95.44 190 VAL A N 1
ATOM 1489 C CA . VAL A 1 190 ? 1.841 -6.784 13.246 1.00 95.44 190 VAL A CA 1
ATOM 1490 C C . VAL A 1 190 ? 0.430 -7.253 13.576 1.00 95.44 190 VAL A C 1
ATOM 1492 O O . VAL A 1 190 ? 0.036 -7.196 14.740 1.00 95.44 190 VAL A O 1
ATOM 1495 N N . LEU A 1 191 ? -0.297 -7.782 12.589 1.00 95.06 191 LEU A N 1
ATOM 1496 C CA . LEU A 1 191 ? -1.655 -8.303 12.771 1.00 95.06 191 LEU A CA 1
ATOM 1497 C C . LEU A 1 191 ? -1.713 -9.427 13.818 1.00 95.06 191 LEU A C 1
ATOM 1499 O O . LEU A 1 191 ? -2.629 -9.459 14.635 1.00 95.06 191 LEU A O 1
ATOM 1503 N N . GLN A 1 192 ? -0.721 -10.320 13.838 1.00 93.00 192 GLN A N 1
ATOM 1504 C CA . GLN A 1 192 ? -0.643 -11.417 14.805 1.00 93.00 192 GLN A CA 1
ATOM 1505 C C . GLN A 1 192 ? -0.258 -10.936 16.210 1.00 93.00 192 GLN A C 1
ATOM 1507 O O . GLN A 1 192 ? -0.922 -11.290 17.180 1.00 93.00 192 GLN A O 1
ATOM 1512 N N . ARG A 1 193 ? 0.792 -10.110 16.341 1.00 93.00 193 ARG A N 1
ATOM 1513 C CA . ARG A 1 193 ? 1.308 -9.670 17.653 1.00 93.00 193 ARG A CA 1
ATOM 1514 C C . ARG A 1 193 ? 0.388 -8.686 18.361 1.00 93.00 193 ARG A C 1
ATOM 1516 O O . ARG A 1 193 ? 0.360 -8.649 19.586 1.00 93.00 193 ARG A O 1
ATOM 1523 N N . ARG A 1 194 ? -0.312 -7.839 17.606 1.00 90.56 194 ARG A N 1
ATOM 1524 C CA . ARG A 1 194 ? -1.142 -6.764 18.167 1.00 90.56 194 ARG A CA 1
ATOM 1525 C C . ARG A 1 194 ? -2.568 -7.217 18.445 1.00 90.56 194 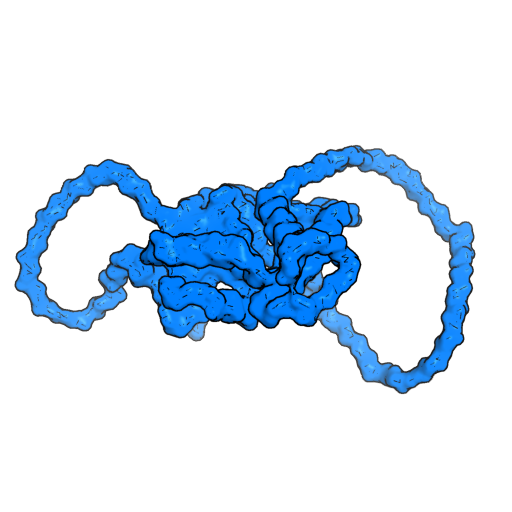ARG A C 1
ATOM 1527 O O . ARG A 1 194 ? -3.255 -6.542 19.207 1.00 90.56 194 ARG A O 1
ATOM 1534 N N . GLY A 1 195 ? -2.984 -8.355 17.885 1.00 85.06 195 GLY A N 1
ATOM 1535 C CA . GLY A 1 195 ? -4.236 -9.029 18.209 1.00 85.06 195 GLY A CA 1
ATOM 1536 C C . GLY A 1 195 ? -5.435 -8.088 18.135 1.00 85.06 195 GLY A C 1
ATOM 1537 O O . GLY A 1 195 ? -5.800 -7.600 17.068 1.00 85.06 195 GLY A O 1
ATOM 1538 N N . ASN A 1 196 ? -6.040 -7.796 19.287 1.00 86.62 196 ASN A N 1
ATOM 1539 C CA . ASN A 1 196 ? -7.209 -6.927 19.366 1.00 86.62 196 ASN A CA 1
ATOM 1540 C C . ASN A 1 196 ? -6.934 -5.459 19.001 1.00 86.62 196 ASN A C 1
ATOM 1542 O O . ASN A 1 196 ? -7.904 -4.775 18.700 1.00 86.62 196 ASN A O 1
ATOM 1546 N N . LYS A 1 197 ? -5.672 -5.006 18.971 1.00 91.06 197 LYS A N 1
ATOM 1547 C CA . LYS A 1 197 ? -5.255 -3.623 18.659 1.00 91.06 197 LYS A CA 1
ATOM 1548 C C . LYS A 1 197 ? -4.849 -3.403 17.202 1.00 91.06 197 LYS A C 1
ATOM 1550 O O . LYS A 1 197 ? -4.246 -2.376 16.884 1.00 91.06 197 LYS A O 1
ATOM 1555 N N . ALA A 1 198 ? -5.141 -4.359 16.324 1.00 93.94 198 ALA A N 1
ATOM 1556 C CA . ALA A 1 198 ? -4.926 -4.227 14.892 1.00 93.94 198 ALA A CA 1
ATOM 1557 C C . ALA A 1 198 ? -6.175 -4.629 14.105 1.00 93.94 198 ALA A C 1
ATOM 1559 O O . ALA A 1 198 ? -6.826 -5.628 14.419 1.00 93.94 198 ALA A O 1
ATOM 1560 N N . PHE A 1 199 ? -6.514 -3.853 13.080 1.00 94.31 199 PHE A N 1
ATOM 1561 C CA . PHE A 1 199 ? -7.656 -4.142 12.218 1.00 94.31 199 PHE A CA 1
ATOM 1562 C C . PHE A 1 199 ? -7.439 -3.644 10.792 1.00 94.31 199 PHE A C 1
ATOM 1564 O O . PHE A 1 199 ? -6.599 -2.789 10.517 1.00 94.31 199 PHE A O 1
ATOM 1571 N N . VAL A 1 200 ? -8.236 -4.190 9.884 1.00 95.69 200 VAL A N 1
ATOM 1572 C CA . VAL A 1 200 ? -8.223 -3.903 8.455 1.00 95.69 200 VAL A CA 1
ATOM 1573 C C . VAL A 1 200 ? -9.448 -3.072 8.119 1.00 95.69 200 VAL A C 1
ATOM 1575 O O . VAL A 1 200 ? -10.570 -3.490 8.393 1.00 95.69 200 VAL A O 1
ATOM 1578 N N . LEU A 1 201 ? -9.250 -1.902 7.519 1.00 94.25 201 LEU A N 1
ATOM 1579 C CA . LEU A 1 201 ? -10.330 -1.106 6.948 1.00 94.25 201 LEU A CA 1
ATOM 1580 C C . LEU A 1 201 ? -10.770 -1.744 5.635 1.00 94.25 201 LEU A C 1
ATOM 1582 O O . LEU A 1 201 ? -10.178 -1.503 4.582 1.00 94.25 201 LEU A O 1
ATOM 1586 N N . PHE A 1 202 ? -11.798 -2.582 5.706 1.00 91.00 202 PHE A N 1
ATOM 1587 C CA . PHE A 1 202 ? -12.358 -3.238 4.536 1.00 91.00 202 PHE A CA 1
ATOM 1588 C C . PHE A 1 202 ? -13.832 -3.588 4.778 1.00 91.00 202 PHE A C 1
ATOM 1590 O O . PHE A 1 202 ? -14.143 -4.215 5.797 1.00 91.00 202 PHE A O 1
ATOM 1597 N N . PRO A 1 203 ? -14.745 -3.217 3.862 1.00 79.50 203 PRO A N 1
ATOM 1598 C CA . PRO A 1 203 ? -16.141 -3.611 3.963 1.00 79.50 203 PRO A CA 1
ATOM 1599 C C . PRO A 1 203 ? -16.271 -5.105 3.641 1.00 79.50 203 PRO A C 1
ATOM 1601 O O . PRO A 1 203 ? -16.370 -5.509 2.483 1.00 79.50 203 PRO A O 1
ATOM 1604 N N . ALA A 1 204 ? -16.224 -5.927 4.687 1.00 79.69 204 ALA A N 1
ATOM 1605 C CA . ALA A 1 204 ? -16.497 -7.359 4.647 1.00 79.69 204 ALA A CA 1
ATOM 1606 C C . ALA A 1 204 ? -17.825 -7.667 5.345 1.00 79.69 204 ALA A C 1
ATOM 1608 O O . ALA A 1 204 ? -18.230 -6.950 6.257 1.00 79.69 204 ALA A O 1
ATOM 1609 N N . GLU A 1 205 ? -18.469 -8.772 4.967 1.00 77.25 205 GLU A N 1
ATOM 1610 C CA . GLU A 1 205 ? -19.733 -9.228 5.572 1.00 77.25 205 GLU A CA 1
ATOM 1611 C C . GLU A 1 205 ? -19.628 -9.421 7.093 1.00 77.25 205 GLU A C 1
ATOM 1613 O O . GLU A 1 205 ? -20.585 -9.198 7.827 1.00 77.25 205 GLU A O 1
ATOM 1618 N N . ASN A 1 206 ? -18.443 -9.787 7.582 1.00 78.25 206 ASN A N 1
ATOM 1619 C CA . ASN A 1 206 ? -18.142 -10.007 8.995 1.00 78.25 206 ASN A CA 1
ATOM 1620 C C . ASN A 1 206 ? -17.432 -8.818 9.671 1.00 78.25 206 ASN A C 1
ATOM 1622 O O . ASN A 1 206 ? -16.878 -8.967 10.766 1.00 78.25 206 ASN A O 1
ATOM 1626 N N . ALA A 1 207 ? -17.397 -7.651 9.030 1.00 84.44 207 ALA A N 1
ATOM 1627 C CA . ALA A 1 207 ? -16.721 -6.490 9.581 1.00 84.44 207 ALA A CA 1
ATOM 1628 C C . ALA A 1 207 ? -17.444 -5.957 10.828 1.00 84.44 207 ALA A C 1
ATOM 1630 O O . ALA A 1 207 ? -18.663 -5.805 10.861 1.00 84.44 207 ALA A O 1
ATOM 1631 N N . SER A 1 208 ? -16.675 -5.656 11.875 1.00 84.38 208 SER A N 1
ATOM 1632 C CA . SER A 1 208 ? -17.210 -5.055 13.101 1.00 84.38 208 SER A CA 1
ATOM 1633 C C . SER A 1 208 ? -17.357 -3.540 12.952 1.00 84.38 208 SER A C 1
ATOM 1635 O O . SER A 1 208 ? -16.703 -2.931 12.106 1.00 84.38 208 SER A O 1
ATOM 1637 N N . SER A 1 209 ? -18.189 -2.922 13.792 1.00 85.00 209 SER A N 1
ATOM 1638 C CA . SER A 1 209 ? -18.172 -1.471 13.996 1.00 85.00 209 SER A CA 1
ATOM 1639 C C . SER A 1 209 ? -17.024 -1.074 14.927 1.00 85.00 209 SER A C 1
ATOM 1641 O O . SER A 1 209 ? -16.514 -1.897 15.696 1.00 85.00 209 SER A O 1
ATOM 1643 N N . PHE A 1 210 ? -16.637 0.203 14.902 1.00 81.50 210 PHE A N 1
ATOM 1644 C CA . PHE A 1 210 ? -15.581 0.700 15.786 1.00 81.50 210 PHE A CA 1
ATOM 1645 C C . PHE A 1 210 ? -15.974 0.595 17.263 1.00 81.50 210 PHE A C 1
ATOM 1647 O O . PHE A 1 210 ? -15.156 0.170 18.069 1.00 81.50 210 PHE A O 1
ATOM 1654 N N . ALA A 1 211 ? -17.233 0.884 17.615 1.00 80.38 211 ALA A N 1
ATOM 1655 C CA . ALA A 1 211 ? -17.727 0.765 18.990 1.00 80.38 211 ALA A CA 1
ATOM 1656 C C . ALA A 1 211 ? -17.542 -0.658 19.545 1.00 80.38 211 ALA A C 1
ATOM 1658 O O . ALA A 1 211 ? -16.961 -0.843 20.613 1.00 80.38 211 ALA A O 1
ATOM 1659 N N . LYS A 1 212 ? -17.915 -1.673 18.751 1.00 81.69 212 LYS A N 1
ATOM 1660 C CA . LYS A 1 212 ? -17.720 -3.088 19.097 1.00 81.69 212 LYS A CA 1
ATOM 1661 C C . LYS A 1 212 ? -16.239 -3.454 19.247 1.00 81.69 212 LYS A C 1
ATOM 1663 O O . LYS A 1 212 ? -15.885 -4.274 20.087 1.00 81.69 212 LYS A O 1
ATOM 1668 N N . LEU A 1 213 ? -15.369 -2.867 18.425 1.00 78.94 213 LEU A N 1
ATOM 1669 C CA . LEU A 1 213 ? -13.918 -3.077 18.471 1.00 78.94 213 LEU A CA 1
ATOM 1670 C C . LEU A 1 213 ? -13.261 -2.429 19.693 1.00 78.94 213 LEU A C 1
ATOM 1672 O O . LEU A 1 213 ? -12.395 -3.049 20.304 1.00 78.94 213 LEU A O 1
ATOM 1676 N N . ALA A 1 214 ? -13.696 -1.221 20.045 1.00 77.44 214 ALA A N 1
ATOM 1677 C CA . ALA A 1 214 ? -13.191 -0.436 21.163 1.00 77.44 214 ALA A CA 1
ATOM 1678 C C . ALA A 1 214 ? -13.743 -0.888 22.527 1.00 77.44 214 ALA A C 1
ATOM 1680 O O . ALA A 1 214 ? -13.403 -0.291 23.542 1.00 77.44 214 ALA A O 1
ATOM 1681 N N . GLY A 1 215 ? -14.610 -1.910 22.565 1.00 74.19 215 GLY A N 1
ATOM 1682 C CA . GLY A 1 215 ? -15.280 -2.331 23.798 1.00 74.19 215 GLY A CA 1
ATOM 1683 C C . GLY A 1 215 ? -16.244 -1.276 24.348 1.00 74.19 215 GLY A C 1
ATOM 1684 O O . GLY A 1 215 ? -16.641 -1.349 25.506 1.00 74.19 215 GLY A O 1
ATOM 1685 N N . LEU A 1 216 ? -16.625 -0.295 23.523 1.00 61.94 216 LEU A N 1
ATOM 1686 C CA . LEU A 1 216 ? -17.627 0.699 23.866 1.00 61.94 216 LEU A CA 1
ATOM 1687 C C . LEU A 1 216 ? -18.989 0.029 23.702 1.00 61.94 216 LEU A C 1
ATOM 1689 O O . LEU A 1 216 ? -19.536 -0.033 22.600 1.00 61.94 216 LEU A O 1
ATOM 1693 N N . SER A 1 217 ? -19.507 -0.529 24.794 1.00 52.56 217 SER A N 1
ATOM 1694 C CA . SER A 1 217 ? -20.886 -0.999 24.866 1.00 52.56 217 SER A CA 1
ATOM 1695 C C . SER A 1 217 ? -21.806 0.155 24.470 1.00 52.56 217 SER A C 1
ATOM 1697 O O . SER A 1 217 ? -21.879 1.164 25.171 1.00 52.56 217 SER A O 1
ATOM 1699 N N . SER A 1 218 ? -22.489 0.039 23.331 1.00 46.88 218 SER A N 1
ATOM 1700 C CA . SER A 1 218 ? -23.545 0.975 22.954 1.00 46.88 218 SER A CA 1
ATOM 1701 C C . SER A 1 218 ? -24.676 0.859 23.976 1.00 46.88 218 SER A C 1
ATOM 1703 O O . SER A 1 218 ? -25.536 -0.003 23.857 1.00 46.88 218 SER A O 1
ATOM 1705 N N . ALA A 1 219 ? -24.681 1.729 24.987 1.00 45.62 219 ALA A N 1
ATOM 1706 C CA . ALA A 1 219 ? -25.758 1.874 25.972 1.00 45.62 219 ALA A CA 1
ATOM 1707 C C . ALA A 1 219 ? -27.010 2.562 25.381 1.00 45.62 219 ALA A C 1
ATOM 1709 O O . ALA A 1 219 ? -27.705 3.307 26.063 1.00 45.62 219 ALA A O 1
ATOM 1710 N N . ALA A 1 220 ? -27.273 2.356 24.093 1.00 46.59 220 ALA A N 1
ATOM 1711 C CA . ALA A 1 220 ? -28.340 3.009 23.353 1.00 46.59 220 ALA A CA 1
ATOM 1712 C C . ALA A 1 220 ? -29.053 1.981 22.472 1.00 46.59 220 ALA A C 1
ATOM 1714 O O . ALA A 1 220 ? -28.984 2.056 21.256 1.00 46.59 220 ALA A O 1
ATOM 1715 N N . ASP A 1 221 ? -29.689 1.009 23.117 1.00 40.72 221 ASP A N 1
ATOM 1716 C CA . ASP A 1 221 ? -30.899 0.365 22.609 1.00 40.72 221 ASP A CA 1
ATOM 1717 C C . ASP A 1 221 ? -31.737 -0.016 23.832 1.00 40.72 221 ASP A C 1
ATOM 1719 O O . ASP A 1 221 ? -31.516 -1.024 24.502 1.00 40.72 221 ASP A O 1
ATOM 1723 N N . GLY A 1 222 ? -32.639 0.892 24.202 1.00 44.53 222 GLY A N 1
ATOM 1724 C CA . GLY A 1 222 ? -33.586 0.697 25.287 1.00 44.53 222 GLY A CA 1
ATOM 1725 C C . GLY A 1 222 ? -34.846 0.005 24.784 1.00 44.53 222 GLY A C 1
ATOM 1726 O O . GLY A 1 222 ? -35.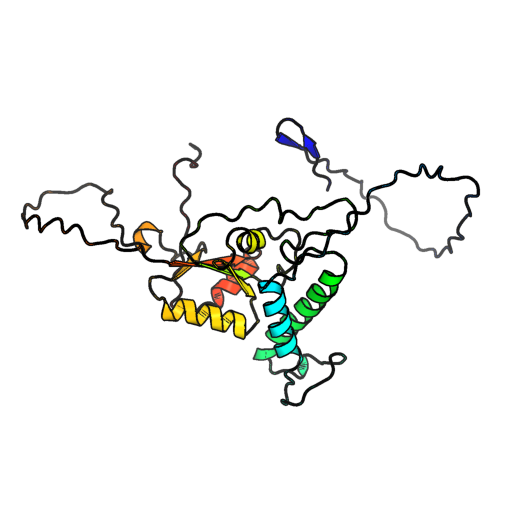508 0.520 23.889 1.00 44.53 222 GLY A O 1
ATOM 1727 N N . SER A 1 223 ? -35.188 -1.136 25.381 1.00 45.59 223 SER A N 1
ATOM 1728 C CA . SER A 1 223 ? -36.503 -1.434 25.981 1.00 45.59 223 SER A CA 1
ATOM 1729 C C . SER A 1 223 ? -36.611 -2.931 26.305 1.00 45.59 223 SER A C 1
ATOM 1731 O O . SER A 1 223 ? -36.818 -3.755 25.423 1.00 45.59 223 SER A O 1
ATOM 1733 N N . SER A 1 224 ? -36.413 -3.285 27.580 1.00 38.31 224 SER A N 1
ATOM 1734 C CA . SER A 1 224 ? -37.427 -3.982 28.388 1.00 38.31 224 SER A CA 1
ATOM 1735 C C . SER A 1 224 ? -36.902 -4.326 29.789 1.00 38.31 224 SER A C 1
ATOM 1737 O O . SER A 1 224 ? -35.938 -5.060 29.957 1.00 38.31 224 SER A O 1
ATOM 1739 N N . GLU A 1 225 ? -37.609 -3.736 30.752 1.00 42.47 225 GLU A N 1
ATOM 1740 C CA . GLU A 1 225 ? -38.001 -4.220 32.083 1.00 42.47 225 GLU A CA 1
ATOM 1741 C C . GLU A 1 225 ? -36.962 -4.576 33.168 1.00 42.47 225 GLU A C 1
ATOM 1743 O O . GLU A 1 225 ? -36.303 -5.608 33.170 1.00 42.47 225 GLU A O 1
ATOM 1748 N N . ILE A 1 226 ? -36.929 -3.677 34.164 1.00 48.47 226 ILE A N 1
ATOM 1749 C CA . ILE A 1 226 ? -36.954 -3.895 35.623 1.00 48.47 226 ILE A CA 1
ATOM 1750 C C . ILE A 1 226 ? -36.268 -5.175 36.137 1.00 48.47 226 ILE A C 1
ATOM 1752 O O . ILE A 1 226 ? -36.880 -6.226 36.300 1.00 48.47 226 ILE A O 1
ATOM 1756 N N . GLY A 1 227 ? -35.019 -5.007 36.570 1.00 36.16 227 GLY A N 1
ATOM 1757 C CA . GLY A 1 227 ? -34.332 -5.908 37.492 1.00 36.16 227 GLY A CA 1
ATOM 1758 C C . GLY A 1 227 ? -33.439 -5.095 38.422 1.00 36.16 227 GLY A C 1
ATOM 1759 O O . GLY A 1 227 ? -32.276 -4.844 38.124 1.00 36.16 227 GLY A O 1
ATOM 1760 N N . VAL A 1 228 ? -34.008 -4.621 39.530 1.00 44.47 228 VAL A N 1
ATOM 1761 C CA . VAL A 1 228 ? -33.276 -3.947 40.606 1.00 44.47 228 VAL A CA 1
ATOM 1762 C C . VAL A 1 228 ? -32.367 -4.969 41.284 1.00 44.47 228 VAL A C 1
ATOM 1764 O O . VAL A 1 228 ? -32.825 -5.746 42.112 1.00 44.47 228 VAL A O 1
ATOM 1767 N N . THR A 1 229 ? -31.071 -4.932 40.986 1.00 36.09 229 THR A N 1
ATOM 1768 C CA . THR A 1 229 ? -30.038 -5.359 41.938 1.00 36.09 229 THR A CA 1
ATOM 1769 C C . THR A 1 229 ? -28.891 -4.364 41.898 1.00 36.09 229 THR A C 1
ATOM 1771 O O . THR A 1 229 ? -28.008 -4.401 41.044 1.00 36.09 229 THR A O 1
ATOM 1774 N N . SER A 1 230 ? -28.965 -3.441 42.846 1.00 48.97 230 SER A N 1
ATOM 1775 C CA . SER A 1 230 ? -27.908 -2.550 43.297 1.00 48.97 230 SER A CA 1
ATOM 1776 C C . SER A 1 230 ? -26.614 -3.313 43.590 1.00 48.97 230 SER A C 1
ATOM 1778 O O . SER A 1 230 ? -26.563 -4.088 44.543 1.00 48.97 230 SER A O 1
ATOM 1780 N N . HIS A 1 231 ? -25.556 -3.022 42.835 1.00 39.44 231 HIS A N 1
ATOM 1781 C CA . HIS A 1 231 ? -24.181 -3.241 43.276 1.00 39.44 231 HIS A CA 1
ATOM 1782 C C . HIS A 1 231 ? -23.362 -1.955 43.093 1.00 39.44 231 HIS A C 1
ATOM 1784 O O . HIS A 1 231 ? -23.631 -1.181 42.173 1.00 39.44 231 HIS A O 1
ATOM 1790 N N . PRO A 1 232 ? -22.451 -1.661 44.034 1.00 43.25 232 PRO A N 1
ATOM 1791 C CA . PRO A 1 232 ? -22.178 -0.300 44.474 1.00 43.25 232 PRO A CA 1
ATOM 1792 C C . PRO A 1 232 ? -21.213 0.438 43.551 1.00 43.25 232 PRO A C 1
ATOM 1794 O O . PRO A 1 232 ? -20.328 -0.166 42.947 1.00 43.25 232 PRO A O 1
ATOM 1797 N N . LEU A 1 233 ? -21.349 1.768 43.553 1.00 49.03 233 LEU A N 1
ATOM 1798 C CA . LEU A 1 233 ? -20.309 2.721 43.171 1.00 49.03 233 LEU A CA 1
ATOM 1799 C C . LEU A 1 233 ? -18.965 2.292 43.781 1.00 49.03 233 LEU A C 1
ATOM 1801 O O . LEU A 1 233 ? -18.718 2.510 44.967 1.00 49.03 233 LEU A O 1
ATOM 1805 N N . SER A 1 234 ? -18.085 1.715 42.965 1.00 39.78 234 SER A N 1
ATOM 1806 C CA . SER A 1 234 ? -16.679 1.560 43.314 1.00 39.78 234 SER A CA 1
ATOM 1807 C C . SER A 1 234 ? -15.901 2.701 42.679 1.00 39.78 234 SER A C 1
ATOM 1809 O O . SER A 1 234 ? -15.567 2.663 41.500 1.00 39.78 234 SER A O 1
ATOM 1811 N N . SER A 1 235 ? -15.638 3.707 43.513 1.00 40.59 235 SER A N 1
ATOM 1812 C CA . SER A 1 235 ? -14.426 4.530 43.524 1.00 40.59 235 SER A CA 1
ATOM 1813 C C . SER A 1 235 ? -13.907 5.019 42.168 1.00 40.59 235 SER A C 1
ATOM 1815 O O . SER A 1 235 ? -13.159 4.324 41.479 1.00 40.59 235 SER A O 1
ATOM 1817 N N . THR A 1 236 ? -14.189 6.288 41.882 1.00 43.19 236 THR A N 1
ATOM 1818 C CA . THR A 1 236 ? -13.336 7.177 41.089 1.00 43.19 236 THR A CA 1
ATOM 1819 C C . THR A 1 236 ? -11.896 7.106 41.606 1.00 43.19 236 THR A C 1
ATOM 1821 O O . THR A 1 236 ? -11.523 7.796 42.554 1.00 43.19 236 THR A O 1
ATOM 1824 N N . ARG A 1 237 ? -11.088 6.226 41.012 1.00 47.62 237 ARG A N 1
ATOM 1825 C CA . ARG A 1 237 ? -9.638 6.377 40.996 1.00 47.62 237 ARG A CA 1
ATOM 1826 C C . ARG A 1 237 ? -9.330 7.256 39.797 1.00 47.62 237 ARG A C 1
ATOM 1828 O O . ARG A 1 237 ? -9.482 6.823 38.661 1.00 47.62 237 ARG A O 1
ATOM 1835 N N . GLU A 1 238 ? -8.940 8.492 40.069 1.00 47.09 238 GLU A N 1
ATOM 1836 C CA . GLU A 1 238 ? -8.175 9.309 39.134 1.00 47.09 238 GLU A CA 1
ATOM 1837 C C . GLU A 1 238 ? -6.832 8.593 38.936 1.00 47.09 238 GLU A C 1
ATOM 1839 O O . GLU A 1 238 ? -5.878 8.795 39.682 1.00 47.09 238 GLU A O 1
ATOM 1844 N N . THR A 1 239 ? -6.799 7.623 38.023 1.00 46.66 239 THR A N 1
ATOM 1845 C CA . THR A 1 239 ? -5.563 6.954 37.628 1.00 46.66 239 THR A CA 1
ATOM 1846 C C . THR A 1 239 ? -4.806 7.882 36.696 1.00 46.66 239 THR A C 1
ATOM 1848 O O . THR A 1 239 ? -5.286 8.214 35.613 1.00 46.66 239 THR A O 1
ATOM 1851 N N . GLU A 1 240 ? -3.645 8.304 37.184 1.00 48.81 240 GLU A N 1
ATOM 1852 C CA . GLU A 1 240 ? -2.492 8.834 36.462 1.00 48.81 240 GLU A CA 1
ATOM 1853 C C . GLU A 1 240 ? -2.508 8.480 34.966 1.00 48.81 240 GLU A C 1
ATOM 1855 O O . GLU A 1 240 ? -2.471 7.305 34.614 1.00 48.81 240 GLU A O 1
ATOM 1860 N N . ASP A 1 241 ? -2.575 9.508 34.111 1.00 48.75 241 ASP A N 1
ATOM 1861 C CA . ASP A 1 241 ? -2.135 9.533 32.708 1.00 48.75 241 ASP A CA 1
ATOM 1862 C C . ASP A 1 241 ? -2.105 8.176 31.968 1.00 48.75 241 ASP A C 1
ATOM 1864 O O . ASP A 1 241 ? -1.067 7.763 31.439 1.00 48.75 241 ASP A O 1
ATOM 1868 N N . GLU A 1 242 ? -3.241 7.473 31.859 1.00 57.75 242 GLU A N 1
ATOM 1869 C CA . GLU A 1 242 ? -3.346 6.360 30.913 1.00 57.75 242 GLU A CA 1
ATOM 1870 C C . GLU A 1 242 ? -3.239 6.939 29.504 1.00 57.75 242 GLU A C 1
ATOM 1872 O O . GLU A 1 242 ? -4.230 7.362 28.910 1.00 57.75 242 GLU A O 1
ATOM 1877 N N . VAL A 1 243 ? -2.016 6.990 28.965 1.00 59.62 243 VAL A N 1
ATOM 1878 C CA . VAL A 1 243 ? -1.751 7.327 27.567 1.00 59.62 243 VAL A CA 1
ATOM 1879 C C . VAL A 1 243 ? -2.646 6.416 26.735 1.00 59.62 243 VAL A C 1
ATOM 1881 O O . VAL A 1 243 ? -2.398 5.208 26.703 1.00 59.62 243 VAL A O 1
ATOM 1884 N N . PRO A 1 244 ? -3.678 6.946 26.045 1.00 65.00 244 PRO A N 1
ATOM 1885 C CA . PRO A 1 244 ? -4.649 6.046 25.437 1.00 65.00 244 PRO A CA 1
ATOM 1886 C C . PRO A 1 244 ? -3.996 5.085 24.422 1.00 65.00 244 PRO A C 1
ATOM 1888 O O . PRO A 1 244 ? -2.946 5.350 23.823 1.00 65.00 244 PRO A O 1
ATOM 1891 N N . GLU A 1 245 ? -4.566 3.913 24.211 1.00 80.12 245 GLU A N 1
ATOM 1892 C CA . GLU A 1 245 ? -3.822 2.886 23.483 1.00 80.12 245 GLU A CA 1
ATOM 1893 C C . GLU A 1 245 ? -3.672 3.218 21.982 1.00 80.12 245 GLU A C 1
ATOM 1895 O O . GLU A 1 245 ? -4.593 3.696 21.316 1.00 80.12 245 GLU A O 1
ATOM 1900 N N . GLU A 1 246 ? -2.472 3.010 21.432 1.00 91.62 246 GLU A N 1
ATOM 1901 C CA . GLU A 1 246 ? -2.198 3.127 19.994 1.00 91.62 246 GLU A CA 1
ATOM 1902 C C . GLU A 1 246 ? -2.785 1.917 19.250 1.00 91.62 246 GLU A C 1
ATOM 1904 O O . GLU A 1 246 ? -2.717 0.796 19.756 1.00 91.62 246 GLU A O 1
ATOM 1909 N N . TRP A 1 247 ? -3.306 2.121 18.035 1.00 94.00 247 TRP A N 1
ATOM 1910 C CA . TRP A 1 247 ? -3.891 1.063 17.194 1.00 94.00 247 TRP A CA 1
ATOM 1911 C C . TRP A 1 247 ? -3.110 0.926 15.887 1.00 94.00 247 TRP A C 1
ATOM 1913 O O . TRP A 1 247 ? -2.522 1.901 15.419 1.00 94.00 247 TRP A O 1
ATOM 1923 N N . ASP A 1 248 ? -3.125 -0.266 15.296 1.00 96.25 248 ASP A N 1
ATOM 1924 C CA . ASP A 1 248 ? -2.605 -0.528 13.955 1.00 96.25 248 ASP A CA 1
ATOM 1925 C C . ASP A 1 248 ? -3.756 -0.670 12.964 1.00 96.25 248 ASP A C 1
ATOM 1927 O O . ASP A 1 248 ? -4.599 -1.558 13.076 1.00 96.25 248 ASP A O 1
ATOM 1931 N N . ILE A 1 249 ? -3.784 0.221 11.983 1.00 96.69 249 ILE A N 1
ATOM 1932 C CA . ILE A 1 249 ? -4.870 0.333 11.020 1.00 96.69 249 ILE A CA 1
ATOM 1933 C C . ILE A 1 249 ? -4.319 -0.029 9.650 1.00 96.69 249 ILE A C 1
ATOM 1935 O O . ILE A 1 249 ? -3.454 0.665 9.116 1.00 96.69 249 ILE A O 1
ATOM 1939 N N . VAL A 1 250 ? -4.819 -1.116 9.074 1.00 97.56 250 VAL A N 1
ATOM 1940 C CA . VAL A 1 250 ? -4.442 -1.551 7.729 1.00 97.56 250 VAL A CA 1
ATOM 1941 C C . VAL A 1 250 ? -5.420 -0.962 6.724 1.00 97.56 250 VAL A C 1
ATOM 1943 O O . VAL A 1 250 ? -6.621 -1.204 6.809 1.00 97.56 250 VAL A O 1
ATOM 1946 N N . VAL A 1 251 ? -4.903 -0.198 5.768 1.00 97.06 251 VAL A N 1
ATOM 1947 C CA . VAL A 1 251 ? -5.665 0.359 4.646 1.00 97.06 251 VAL A CA 1
ATOM 1948 C C . VAL A 1 251 ? -5.318 -0.449 3.407 1.00 97.06 251 VAL A C 1
ATOM 1950 O O . VAL A 1 251 ? -4.140 -0.569 3.074 1.00 97.06 251 VAL A O 1
ATOM 1953 N N . LEU A 1 252 ? -6.322 -1.018 2.742 1.00 97.06 252 LEU A N 1
ATOM 1954 C CA . LEU A 1 252 ? -6.116 -1.729 1.481 1.00 97.06 252 LEU A CA 1
ATOM 1955 C C . LEU A 1 252 ? -6.195 -0.738 0.323 1.00 97.06 252 LEU A C 1
ATOM 1957 O O . LEU A 1 252 ? -7.213 -0.067 0.166 1.00 97.06 252 LEU A O 1
ATOM 1961 N N . ASP A 1 253 ? -5.138 -0.671 -0.479 1.00 96.44 253 ASP A N 1
ATOM 1962 C CA . ASP A 1 253 ? -5.027 0.272 -1.588 1.00 96.44 253 ASP A CA 1
ATOM 1963 C C . ASP A 1 253 ? -5.005 -0.441 -2.950 1.00 96.44 253 ASP A C 1
ATOM 1965 O O . ASP A 1 253 ? -4.185 -1.332 -3.218 1.00 96.44 253 ASP A O 1
ATOM 1969 N N . GLY A 1 254 ? -5.974 -0.069 -3.787 1.00 95.62 254 GLY A N 1
ATOM 1970 C CA . GLY A 1 254 ? -6.268 -0.658 -5.088 1.00 95.62 254 GLY A CA 1
ATOM 1971 C C . GLY A 1 254 ? -7.738 -0.588 -5.478 1.00 95.62 254 GLY A C 1
ATOM 1972 O O . GLY A 1 254 ? -8.625 -0.272 -4.687 1.00 95.62 254 GLY A O 1
ATOM 1973 N N . THR A 1 255 ? -8.010 -0.927 -6.736 1.00 94.94 255 THR A N 1
ATOM 1974 C CA . THR A 1 255 ? -9.358 -1.229 -7.226 1.00 94.94 255 THR A CA 1
ATOM 1975 C C . THR A 1 255 ? -10.031 -2.284 -6.344 1.00 94.94 255 THR A C 1
ATOM 1977 O O . THR A 1 255 ? -9.368 -3.104 -5.709 1.00 94.94 255 THR A O 1
ATOM 1980 N N . TRP A 1 256 ? -11.363 -2.332 -6.354 1.00 93.88 256 TRP A N 1
ATOM 1981 C CA . TRP A 1 256 ? -12.132 -3.274 -5.531 1.00 93.88 256 TRP A CA 1
ATOM 1982 C C . TRP A 1 256 ? -11.669 -4.736 -5.650 1.00 93.88 256 TRP A C 1
ATOM 1984 O O . TRP A 1 256 ? -11.585 -5.465 -4.662 1.00 93.88 256 TRP A O 1
ATOM 1994 N N . GLU A 1 257 ? -11.344 -5.188 -6.863 1.00 95.94 257 GLU A N 1
ATOM 1995 C CA . GLU A 1 257 ? -10.851 -6.548 -7.076 1.00 95.94 257 GLU A CA 1
ATOM 1996 C C . GLU A 1 257 ? -9.440 -6.752 -6.512 1.00 95.94 257 GLU A C 1
ATOM 1998 O O . GLU A 1 257 ? -9.180 -7.774 -5.876 1.00 95.94 257 GLU A O 1
ATOM 2003 N N . GLN A 1 258 ? -8.545 -5.779 -6.688 1.00 96.06 258 GLN A N 1
ATOM 2004 C CA . GLN A 1 258 ? -7.208 -5.821 -6.097 1.00 96.06 258 GLN A CA 1
ATOM 2005 C C . GLN A 1 258 ? -7.287 -5.820 -4.564 1.00 96.06 258 GLN A C 1
ATOM 2007 O O . GLN A 1 258 ? -6.661 -6.669 -3.934 1.00 96.06 258 GLN A O 1
ATOM 2012 N N . ALA A 1 259 ? -8.106 -4.951 -3.965 1.00 96.12 259 ALA A N 1
ATOM 2013 C CA . ALA A 1 259 ? -8.309 -4.890 -2.520 1.00 96.12 259 ALA A CA 1
ATOM 2014 C C . ALA A 1 259 ? -8.862 -6.213 -1.963 1.00 96.12 259 ALA A C 1
ATOM 2016 O O . ALA A 1 259 ? -8.348 -6.718 -0.969 1.00 96.12 259 ALA A O 1
ATOM 2017 N N . ARG A 1 260 ? -9.828 -6.853 -2.644 1.00 95.88 260 ARG A N 1
ATOM 2018 C CA . ARG A 1 260 ? -10.303 -8.201 -2.270 1.00 95.88 260 ARG A CA 1
ATOM 2019 C C . ARG A 1 260 ? -9.192 -9.249 -2.313 1.00 95.88 260 ARG A C 1
ATOM 2021 O O . ARG A 1 260 ? -9.092 -10.066 -1.400 1.00 95.88 260 ARG A O 1
ATOM 2028 N N . ARG A 1 261 ? -8.346 -9.225 -3.349 1.00 95.94 261 ARG A N 1
ATOM 2029 C CA . ARG A 1 261 ? -7.200 -10.142 -3.463 1.00 95.94 261 ARG A CA 1
ATOM 2030 C C . ARG A 1 261 ? -6.192 -9.918 -2.336 1.00 95.94 261 ARG A C 1
ATOM 2032 O O . ARG A 1 261 ? -5.755 -10.894 -1.736 1.00 95.94 261 ARG A O 1
ATOM 2039 N N . LEU A 1 262 ? -5.872 -8.667 -2.005 1.00 96.94 262 LEU A N 1
ATOM 2040 C CA . LEU A 1 262 ? -5.019 -8.339 -0.859 1.00 96.94 262 LEU A CA 1
ATOM 2041 C C . LEU A 1 262 ? -5.641 -8.829 0.454 1.00 96.94 262 LEU A C 1
ATOM 2043 O O . LEU A 1 262 ? -4.974 -9.514 1.221 1.00 96.94 262 LEU A O 1
ATOM 2047 N N . ASN A 1 263 ? -6.932 -8.565 0.675 1.00 96.31 263 ASN A N 1
ATOM 2048 C CA . ASN A 1 263 ? -7.644 -9.015 1.869 1.00 96.31 263 ASN A CA 1
ATOM 2049 C C . ASN A 1 263 ? -7.601 -10.543 2.026 1.00 96.31 263 ASN A C 1
ATOM 2051 O O . ASN A 1 263 ? -7.361 -11.041 3.119 1.00 96.31 263 ASN A O 1
ATOM 2055 N N . SER A 1 264 ? -7.762 -11.293 0.929 1.00 95.25 264 SER A N 1
ATOM 2056 C CA . SER A 1 264 ? -7.731 -12.766 0.945 1.00 95.25 264 SER A CA 1
ATOM 2057 C C . SER A 1 264 ? -6.385 -13.373 1.362 1.00 95.25 264 SER A C 1
ATOM 2059 O O . SER A 1 264 ? -6.320 -14.560 1.668 1.00 95.25 264 SER A O 1
ATOM 2061 N N . ARG A 1 265 ? -5.311 -12.574 1.361 1.00 95.25 265 ARG A N 1
ATOM 2062 C CA . ARG A 1 265 ? -3.968 -12.991 1.785 1.00 95.25 265 ARG A CA 1
ATOM 2063 C C . ARG A 1 265 ? -3.688 -12.717 3.252 1.00 95.25 265 ARG A C 1
ATOM 2065 O O . ARG A 1 265 ? -2.707 -13.235 3.777 1.00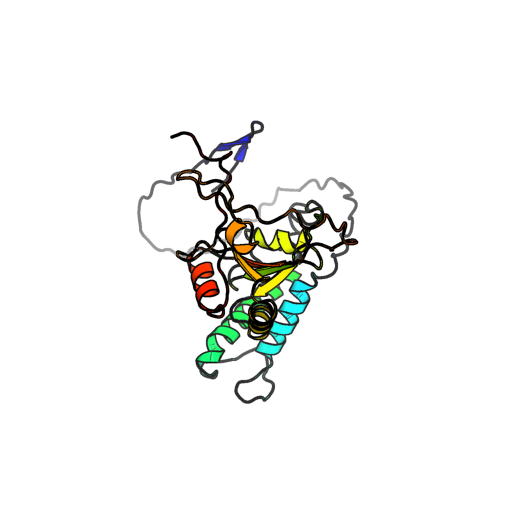 95.25 265 ARG A O 1
ATOM 2072 N N . LEU A 1 266 ? -4.498 -11.878 3.894 1.00 95.81 266 LEU A N 1
ATOM 2073 C CA . LEU A 1 266 ? -4.308 -11.556 5.298 1.00 95.81 266 LEU A CA 1
ATOM 2074 C C . LEU A 1 266 ? -4.546 -12.806 6.161 1.00 95.81 266 LEU A C 1
ATOM 2076 O O . LEU A 1 266 ? -5.335 -13.677 5.785 1.00 95.81 266 LEU A O 1
ATOM 2080 N N . PRO A 1 267 ? -3.892 -12.909 7.332 1.00 94.75 267 PRO A N 1
ATOM 2081 C CA . PRO A 1 267 ? -4.155 -13.993 8.268 1.00 94.75 267 PRO A CA 1
ATOM 2082 C C . PRO A 1 267 ? -5.643 -14.066 8.625 1.00 94.75 267 PRO A C 1
ATOM 2084 O O . PRO A 1 267 ? -6.279 -13.033 8.817 1.00 94.75 267 PRO A O 1
ATOM 2087 N N . ALA A 1 268 ? -6.185 -15.271 8.813 1.00 91.50 268 ALA A N 1
ATOM 2088 C CA . ALA A 1 268 ? -7.589 -15.458 9.206 1.00 91.50 268 ALA A CA 1
ATOM 2089 C C . ALA A 1 268 ? -7.949 -14.779 10.545 1.00 91.50 268 ALA A C 1
ATOM 2091 O O . ALA A 1 268 ? -9.114 -14.502 10.812 1.00 91.50 268 ALA A O 1
ATOM 2092 N N . SER A 1 269 ? -6.949 -14.488 11.382 1.00 89.75 269 SER A N 1
ATOM 2093 C CA . SER A 1 269 ? -7.099 -13.734 12.630 1.00 89.75 269 SER A CA 1
ATOM 2094 C C . SER A 1 269 ? -7.249 -12.220 12.430 1.00 89.75 269 SER A C 1
ATOM 2096 O O . SER A 1 269 ? -7.517 -11.507 13.397 1.00 89.75 269 SER A O 1
ATOM 2098 N N . ALA A 1 270 ? -7.037 -11.702 11.216 1.00 92.00 270 ALA A N 1
ATOM 2099 C CA . ALA A 1 270 ? -7.161 -10.283 10.923 1.00 92.00 270 ALA A CA 1
ATOM 2100 C C . ALA A 1 270 ? -8.628 -9.846 11.025 1.00 92.00 270 ALA A C 1
ATOM 2102 O O . ALA A 1 270 ? -9.518 -10.399 10.380 1.00 92.00 270 ALA A O 1
ATOM 2103 N N . ARG A 1 271 ? -8.886 -8.826 11.846 1.00 91.88 271 ARG A N 1
ATOM 2104 C CA . ARG A 1 271 ? -10.235 -8.303 12.079 1.00 91.88 271 ARG A CA 1
ATOM 2105 C C . ARG A 1 271 ? -10.554 -7.232 11.046 1.00 91.88 271 ARG A C 1
ATOM 2107 O O . ARG A 1 271 ? -9.801 -6.271 10.920 1.00 91.88 271 ARG A O 1
ATOM 2114 N N . ALA A 1 272 ? -11.682 -7.361 10.357 1.00 91.06 272 ALA A N 1
ATOM 2115 C CA . ALA A 1 272 ? -12.189 -6.310 9.484 1.00 91.06 272 ALA A CA 1
ATOM 2116 C C . ALA A 1 272 ? -13.008 -5.282 10.285 1.00 91.06 272 ALA A C 1
ATOM 2118 O O . ALA A 1 272 ? -13.830 -5.643 11.135 1.00 91.06 272 ALA A O 1
ATOM 2119 N N . LEU A 1 273 ? -12.790 -4.002 9.998 1.00 89.94 273 LEU A N 1
ATOM 2120 C CA . LEU A 1 273 ? -13.575 -2.868 10.471 1.00 89.94 273 LEU A CA 1
ATOM 2121 C C . LEU A 1 273 ? -14.275 -2.234 9.266 1.00 89.94 273 LEU A C 1
ATOM 2123 O O . LEU A 1 273 ? -13.624 -1.878 8.281 1.00 89.94 273 LEU A O 1
ATOM 2127 N N . THR A 1 274 ? -15.588 -2.037 9.380 1.00 85.88 274 THR A N 1
ATOM 2128 C CA . THR A 1 274 ? -16.350 -1.210 8.440 1.00 85.88 274 THR A CA 1
ATOM 2129 C C . THR A 1 274 ? -16.554 0.166 9.045 1.00 85.88 274 THR A C 1
ATOM 2131 O O . THR A 1 274 ? -16.927 0.307 10.212 1.00 85.88 274 THR A O 1
ATOM 2134 N N . LEU A 1 275 ? -16.316 1.195 8.237 1.00 82.06 275 LEU A N 1
ATOM 2135 C CA . LEU A 1 275 ? -16.679 2.558 8.590 1.00 82.06 275 LEU A CA 1
ATOM 2136 C C . LEU A 1 275 ? -18.169 2.734 8.304 1.00 82.06 275 LEU A C 1
ATOM 2138 O O . LEU A 1 275 ? -18.584 2.735 7.146 1.00 82.06 275 LEU A O 1
ATOM 2142 N N . CYS A 1 276 ? -18.977 2.871 9.353 1.00 75.62 276 CYS A N 1
ATOM 2143 C CA . CYS A 1 276 ? -20.359 3.293 9.175 1.00 75.62 276 CYS A CA 1
ATOM 2144 C C . CYS A 1 276 ? -20.363 4.777 8.778 1.00 75.62 276 CYS A C 1
ATOM 2146 O O . CYS A 1 276 ? -19.695 5.575 9.448 1.00 75.62 276 CYS A O 1
ATOM 2148 N N . PRO A 1 277 ? -21.091 5.175 7.721 1.00 68.88 277 PRO A N 1
ATOM 2149 C CA . PRO A 1 277 ? -21.270 6.585 7.422 1.00 68.88 277 PRO A CA 1
ATOM 2150 C C . PRO A 1 277 ? -21.895 7.275 8.637 1.00 68.88 277 PRO A C 1
ATOM 2152 O O . PRO A 1 277 ? -22.816 6.749 9.264 1.00 68.88 277 PRO A O 1
ATOM 2155 N N . SER A 1 278 ? -21.365 8.444 9.001 1.00 66.00 278 SER A N 1
ATOM 2156 C CA . SER A 1 278 ? -21.951 9.232 10.084 1.00 66.00 278 SER A CA 1
ATOM 2157 C C . SER A 1 278 ? -23.399 9.581 9.717 1.00 66.00 278 SER A C 1
ATOM 2159 O O . SER A 1 278 ? -23.632 9.998 8.578 1.00 66.00 278 SER A O 1
ATOM 2161 N N . PRO A 1 279 ? -24.363 9.482 10.654 1.00 64.50 279 PRO A N 1
ATOM 2162 C CA . PRO A 1 279 ? -25.764 9.808 10.386 1.00 64.50 279 PRO A CA 1
ATOM 2163 C C . PRO A 1 279 ? -25.965 11.237 9.856 1.00 64.50 279 PRO A C 1
ATOM 2165 O O . PRO A 1 279 ? -26.948 11.505 9.180 1.00 64.50 279 PRO A O 1
ATOM 2168 N N . ARG A 1 280 ? -24.999 12.144 10.069 1.00 59.16 280 ARG A N 1
ATOM 2169 C CA . ARG A 1 280 ? -25.008 13.507 9.504 1.00 59.16 280 ARG A CA 1
ATOM 2170 C C . ARG A 1 280 ? -24.906 13.564 7.974 1.00 59.16 280 ARG A C 1
ATOM 2172 O O . ARG A 1 280 ? -25.161 14.617 7.405 1.00 59.16 280 ARG A O 1
ATOM 2179 N N . PHE A 1 281 ? -24.515 12.469 7.326 1.00 55.72 281 PHE A N 1
ATOM 2180 C CA . PHE A 1 281 ? -24.430 12.351 5.867 1.00 55.72 281 PHE A CA 1
ATOM 2181 C C . PHE A 1 281 ? -25.442 11.348 5.300 1.00 55.72 281 PHE A C 1
ATOM 2183 O O . PHE A 1 281 ? -25.392 11.039 4.110 1.00 55.72 281 PHE A O 1
ATOM 2190 N N . ALA A 1 282 ? -26.356 10.828 6.127 1.00 57.03 282 ALA A N 1
ATOM 2191 C CA . ALA A 1 282 ? -27.499 10.095 5.611 1.00 57.03 282 ALA A CA 1
ATOM 2192 C C . ALA A 1 282 ? -28.409 11.109 4.910 1.00 57.03 282 ALA A C 1
ATOM 2194 O O . ALA A 1 282 ? -29.000 11.973 5.557 1.00 57.03 282 ALA A O 1
ATOM 2195 N N . HIS A 1 283 ? -28.474 11.050 3.579 1.00 52.88 283 HIS A N 1
ATOM 2196 C CA . HIS A 1 283 ? -29.475 11.813 2.847 1.00 52.88 283 HIS A CA 1
ATOM 2197 C C . HIS A 1 283 ? -30.862 11.358 3.326 1.00 52.88 283 HIS A C 1
ATOM 2199 O O . HIS A 1 283 ? -31.109 10.149 3.328 1.00 52.88 283 HIS A O 1
ATOM 2205 N N . PRO A 1 284 ? -31.752 12.275 3.751 1.00 60.88 284 PRO A N 1
ATOM 2206 C CA . PRO A 1 284 ? -33.150 11.920 3.928 1.00 60.88 284 PRO A CA 1
ATOM 2207 C C . PRO A 1 284 ? -33.669 11.438 2.569 1.00 60.88 284 PRO A C 1
ATOM 2209 O O . PRO A 1 284 ? -33.490 12.127 1.561 1.00 60.88 284 PRO A O 1
ATOM 2212 N N . GLY A 1 285 ? -34.177 10.205 2.556 1.00 61.12 285 GLY A N 1
ATOM 2213 C CA . GLY A 1 285 ? -34.792 9.586 1.383 1.00 61.12 285 GLY A CA 1
ATOM 2214 C C . GLY A 1 285 ? -36.129 10.214 1.028 1.00 61.12 285 GLY A C 1
ATOM 2215 O O . GLY A 1 285 ? -36.731 10.867 1.912 1.00 61.12 285 GLY A O 1
#

pLDDT: mean 72.85, std 23.25, range [29.52, 98.25]

Sequence (285 aa):
MKICVLPNGEFTTHRKLVPRSSLRARSSRVIRAATCSDCSPKMSKAASDGQVYKSAPASPEIQRLSIEVDRVLTTSPSGAPTTREGWDIRAYPPKQRATVQTARKLARKLSYLHGGTCERCWLQARHKGPQCICQQVLPLPFRHRLWIYTHHDEVLLAADTCKLLLAAYPGKARLIVGDLPKHEEELFQVLQRRGNKAFVLFPAENASSFAKLAGLSSAADGSSEIGVTSHPLSSTRETEDEVPEEWDIVVLDGTWEQARRLNSRLPASARALTLCPSPRFAHPG

Radius of gyration: 27.19 Å; chains: 1; bounding box: 62×60×93 Å

InterPro domains:
  IPR005636 DTW [PF03942] (117-269)
  IPR005636 DTW [SM01144] (114-285)
  IPR039262 DTW domain-containing protein DTWD2/TAPT [PTHR21392] (103-268)

Foldseek 3Di:
DDWDQDPVRDIDDDDPDDDDDDDDDDDDDDDDDDDPPDDDPPPDPPVPVPPPPPQDPAQPQLVVLLVLLVVLQQQDCVRHGDDNPDDDLVNHDPLLSLLNVLSVLVVVLSVCCVVQARNQQLHHPPDDHGPPCLVVQAADDDQAAEEEEEESVCPSDNPFPVSSCCSNHPPRYHYAYPSRVVSLVVVQCCQVVCQLQEAEADPDPQADEVCVSVVNPPPPDDDDDDDDDDDDDDDDDPDPDPPDDYGYYYYYHDDPVSSVVSVVPHPPSHHYHYDDPDPVPPDDD